Protein AF-A0A1F8H433-F1 (afdb_monomer)

Radius of gyration: 17.82 Å; Cα contacts (8 Å, |Δi|>4): 329; chains: 1; bounding box: 54×49×44 Å

Solvent-accessible surface area (backbone atoms only — not comparable to full-atom values): 12528 Å² total; per-residue (Å²): 134,81,83,80,76,74,86,77,86,59,82,89,71,62,83,80,51,74,63,60,62,50,52,48,60,75,66,65,61,78,50,66,71,38,40,51,43,27,51,53,51,46,52,54,48,54,54,48,70,77,67,63,62,88,80,38,76,46,78,43,80,49,74,50,96,90,41,56,33,26,44,33,44,36,48,46,76,44,95,87,60,29,38,38,38,38,39,38,34,20,50,83,48,78,77,73,73,85,87,55,96,85,60,86,55,88,57,44,42,31,37,32,37,39,40,37,33,33,92,78,23,33,36,44,63,50,75,47,56,37,82,95,49,59,95,50,36,54,58,62,31,41,61,54,44,49,57,54,49,50,54,48,50,50,60,75,43,49,92,53,52,39,91,84,15,34,36,41,49,46,70,51,77,46,64,33,76,83,67,77,43,100,51,81,33,72,61,52,61,48,40,48,76,72,64,29,45,75,79,50,100,48,31,32,39,35,76,46,43,70,79,80,69,117

Sequence (214 aa):
MKSEDAPQFNPDQQPKSPELDNVLKLFGIKDVNLKEATQLLLQQAYELFNSASLELSQVRSLEINGEQFFLQYNIYPRESGQVWIRVGLFKNQPPALIKNATAFNEGEVAMTRLMFNFEKGRVSGEVGTDENFEGRGFGSALVFMEEGIIRDIIRRYRDKVTPDGFKNEIVDNSRSSNEGKNYEGWTSSMAQKMGFEKIDENKFVKSYKPDDLK

Structure (mmCIF, N/CA/C/O backbone):
data_AF-A0A1F8H433-F1
#
_entry.id   AF-A0A1F8H433-F1
#
loop_
_atom_site.group_PDB
_atom_site.id
_atom_site.type_symbol
_atom_site.label_atom_id
_atom_site.label_alt_id
_atom_site.label_comp_id
_atom_site.label_asym_id
_atom_site.label_entity_id
_atom_site.label_seq_id
_atom_site.pdbx_PDB_ins_code
_atom_site.Cartn_x
_atom_site.Cartn_y
_atom_site.Cartn_z
_atom_site.occupancy
_atom_site.B_iso_or_equiv
_atom_site.auth_seq_id
_atom_site.auth_comp_id
_atom_site.auth_asym_id
_atom_site.auth_atom_id
_atom_site.pdbx_PDB_model_num
ATOM 1 N N . MET A 1 1 ? -35.723 -28.767 -4.247 1.00 38.12 1 MET A N 1
ATOM 2 C CA . MET A 1 1 ? -34.360 -28.205 -4.342 1.00 38.12 1 MET A CA 1
ATOM 3 C C . MET A 1 1 ? -33.959 -27.778 -2.944 1.00 38.12 1 MET A C 1
ATOM 5 O O . MET A 1 1 ? -34.669 -26.969 -2.365 1.00 38.12 1 MET A O 1
ATOM 9 N N . LYS A 1 2 ? -32.942 -28.417 -2.358 1.00 31.48 2 LYS A N 1
ATOM 10 C CA . LYS A 1 2 ? -32.377 -27.993 -1.072 1.00 31.48 2 LYS A CA 1
ATOM 11 C C . LYS A 1 2 ? -31.387 -26.869 -1.367 1.00 31.48 2 LYS A C 1
ATOM 13 O O . LYS A 1 2 ? -30.602 -27.008 -2.298 1.00 31.48 2 LYS A O 1
ATOM 18 N N . SER A 1 3 ? -31.500 -25.767 -0.637 1.00 33.12 3 SER A N 1
ATOM 19 C CA . SER A 1 3 ? -30.516 -24.689 -0.621 1.00 33.12 3 SER A CA 1
ATOM 20 C C . SER A 1 3 ? -29.175 -25.268 -0.183 1.00 33.12 3 SER A C 1
ATOM 22 O O . SER A 1 3 ? -29.099 -25.884 0.877 1.00 33.12 3 SER A O 1
ATOM 24 N N . GLU A 1 4 ? -28.150 -25.126 -1.016 1.00 31.11 4 GLU A N 1
ATOM 25 C CA . GLU A 1 4 ? -26.776 -25.373 -0.593 1.00 31.11 4 GLU A CA 1
ATOM 26 C C . GLU A 1 4 ? -26.380 -24.236 0.348 1.00 31.11 4 GLU A C 1
ATOM 28 O O . GLU A 1 4 ? -26.410 -23.061 -0.028 1.00 31.11 4 GLU A O 1
ATOM 33 N N . ASP A 1 5 ? -26.103 -24.596 1.598 1.00 32.22 5 ASP A N 1
ATOM 34 C CA . ASP A 1 5 ? -25.620 -23.680 2.618 1.00 32.22 5 ASP A CA 1
ATOM 35 C C . ASP A 1 5 ? -24.295 -23.061 2.158 1.00 32.22 5 ASP A C 1
ATOM 37 O O . ASP A 1 5 ? -23.370 -23.759 1.734 1.00 32.22 5 ASP A O 1
ATOM 41 N N . ALA A 1 6 ? -24.211 -21.731 2.233 1.00 28.44 6 ALA A N 1
ATOM 42 C CA . ALA A 1 6 ? -22.971 -21.011 1.995 1.00 28.44 6 ALA A CA 1
ATOM 43 C C . ALA A 1 6 ? -21.881 -21.532 2.954 1.00 28.44 6 ALA A C 1
ATOM 45 O O . ALA A 1 6 ? -22.179 -21.786 4.127 1.00 28.44 6 ALA A O 1
ATOM 46 N N . PRO A 1 7 ? -20.627 -21.689 2.495 1.00 30.19 7 PRO A N 1
ATOM 47 C CA . PRO A 1 7 ? -19.550 -22.187 3.341 1.00 30.19 7 PRO A CA 1
ATOM 48 C C . PRO A 1 7 ? -19.390 -21.291 4.576 1.00 30.19 7 PRO A C 1
ATOM 50 O O . PRO A 1 7 ? -19.121 -20.095 4.463 1.00 30.19 7 PRO A O 1
ATOM 53 N N . GLN A 1 8 ? -19.583 -21.878 5.760 1.00 26.97 8 GLN A N 1
ATOM 54 C CA . GLN A 1 8 ? -19.362 -21.200 7.033 1.00 26.97 8 GLN A CA 1
ATOM 55 C C . GLN A 1 8 ? -17.867 -20.927 7.221 1.00 26.97 8 GLN A C 1
ATOM 57 O O . GLN A 1 8 ? -17.035 -21.830 7.129 1.00 26.97 8 GLN A O 1
ATOM 62 N N . PHE A 1 9 ? -17.542 -19.665 7.497 1.00 28.97 9 PHE A N 1
ATOM 63 C CA . PHE A 1 9 ? -16.202 -19.220 7.858 1.00 28.97 9 PHE A CA 1
ATOM 64 C C . PHE A 1 9 ? -15.787 -19.866 9.189 1.00 28.97 9 PHE A C 1
ATOM 66 O O . PHE A 1 9 ? -16.423 -19.629 10.215 1.00 28.97 9 PHE A O 1
ATOM 73 N N . ASN A 1 10 ? -14.733 -20.689 9.169 1.00 31.12 10 ASN A N 1
ATOM 74 C CA . ASN A 1 10 ? -14.137 -21.272 10.369 1.00 31.12 10 ASN A CA 1
ATOM 75 C C . ASN A 1 10 ? -12.912 -20.433 10.794 1.00 31.12 10 ASN A C 1
ATOM 77 O O . ASN A 1 10 ? -11.876 -20.515 10.126 1.00 31.12 10 ASN A O 1
ATOM 81 N N . PRO A 1 11 ? -12.995 -19.639 11.879 1.00 31.72 11 PRO A N 1
ATOM 82 C CA . PRO A 1 11 ? -11.903 -18.765 12.316 1.00 31.72 11 PRO A CA 1
ATOM 83 C C . PRO A 1 11 ? -10.635 -19.528 12.739 1.00 31.72 11 PRO A C 1
ATOM 85 O O . PRO A 1 11 ? -9.546 -18.961 12.700 1.00 31.72 11 PRO A O 1
ATOM 88 N N . ASP A 1 12 ? -10.736 -20.825 13.049 1.00 31.45 12 ASP A N 1
ATOM 89 C CA . ASP A 1 12 ? -9.591 -21.656 13.446 1.00 31.45 12 ASP A CA 1
ATOM 90 C C . ASP A 1 12 ? -8.791 -22.221 12.256 1.00 31.45 12 ASP A C 1
ATOM 92 O O . ASP A 1 12 ? -7.736 -22.832 12.441 1.00 31.45 12 ASP A O 1
ATOM 96 N N . GLN A 1 13 ? -9.259 -21.998 11.023 1.00 30.84 13 GLN A N 1
ATOM 97 C CA . GLN A 1 13 ? -8.578 -22.389 9.783 1.00 30.84 13 GLN A CA 1
ATOM 98 C C . GLN A 1 13 ? -7.901 -21.207 9.073 1.00 30.84 13 GLN A C 1
ATOM 100 O O . GLN A 1 13 ? -7.682 -21.250 7.862 1.00 30.84 13 GLN A O 1
ATOM 105 N N . GLN A 1 14 ? -7.534 -20.150 9.806 1.00 41.41 14 GLN A N 1
ATOM 106 C CA . GLN A 1 14 ? -6.694 -19.094 9.246 1.00 41.41 14 GLN A CA 1
ATOM 107 C C . GLN A 1 14 ? -5.346 -19.680 8.792 1.00 41.41 14 GLN A C 1
ATOM 109 O O . GLN A 1 14 ? -4.677 -20.362 9.581 1.00 41.41 14 GLN A O 1
ATOM 114 N N . PRO A 1 15 ? -4.893 -19.410 7.554 1.00 32.50 15 PRO A N 1
ATOM 115 C CA . PRO A 1 15 ? -3.525 -19.704 7.170 1.00 32.50 15 PRO A CA 1
ATOM 116 C C . PRO A 1 15 ? -2.606 -18.863 8.057 1.00 32.50 15 PRO A C 1
ATOM 118 O O . PRO A 1 15 ? -2.435 -17.662 7.856 1.00 32.50 15 PRO A O 1
ATOM 121 N N . LYS A 1 16 ? -2.014 -19.498 9.072 1.00 39.97 16 LYS A N 1
ATOM 122 C CA . LYS A 1 16 ? -0.926 -18.918 9.857 1.00 39.97 16 LYS A CA 1
ATOM 123 C C . LYS A 1 16 ? 0.286 -18.820 8.941 1.00 39.97 16 LYS A C 1
ATOM 125 O O . LYS A 1 16 ? 1.117 -19.724 8.937 1.00 39.97 16 LYS A O 1
ATOM 130 N N . SER A 1 17 ? 0.373 -17.768 8.124 1.00 43.44 17 SER A N 1
ATOM 131 C CA . SER A 1 17 ? 1.641 -17.467 7.466 1.00 43.44 17 SER A CA 1
ATOM 132 C C . SER A 1 17 ? 2.633 -17.087 8.572 1.00 43.44 17 SER A C 1
ATOM 134 O O . SER A 1 17 ? 2.376 -16.120 9.295 1.00 43.44 17 SER A O 1
ATOM 136 N N . PRO A 1 18 ? 3.761 -17.804 8.734 1.00 42.88 18 PRO A N 1
ATOM 137 C CA . PRO A 1 18 ? 4.824 -17.441 9.676 1.00 42.88 18 PRO A CA 1
ATOM 138 C C . PRO A 1 18 ? 5.346 -16.011 9.466 1.00 42.88 18 PRO A C 1
ATOM 140 O O . PRO A 1 18 ? 5.938 -15.416 10.365 1.00 42.88 18 PRO A O 1
ATOM 143 N N . GLU A 1 19 ? 5.105 -15.442 8.285 1.00 50.03 19 GLU A N 1
ATOM 144 C CA . GLU A 1 19 ? 5.418 -14.059 7.952 1.00 50.03 19 GLU A CA 1
ATOM 145 C C . GLU A 1 19 ? 4.581 -13.096 8.803 1.00 50.03 19 GLU A C 1
ATOM 147 O O . GLU A 1 19 ? 5.153 -12.175 9.377 1.00 50.03 19 GLU A O 1
ATOM 152 N N . LEU A 1 20 ? 3.278 -13.358 8.994 1.00 50.38 20 LEU A N 1
ATOM 153 C CA . LEU A 1 20 ? 2.337 -12.489 9.717 1.00 50.38 20 LEU A CA 1
ATOM 154 C C . LEU A 1 20 ? 2.699 -12.320 11.204 1.00 50.38 20 LEU A C 1
ATOM 156 O O . LEU A 1 20 ? 2.613 -11.221 11.746 1.00 50.38 20 LEU A O 1
ATOM 160 N N . ASP A 1 21 ? 3.163 -13.374 11.874 1.00 53.25 21 ASP A N 1
ATOM 161 C CA . ASP A 1 21 ? 3.606 -13.267 13.272 1.00 53.25 21 ASP A CA 1
ATOM 162 C C . ASP A 1 21 ? 4.935 -12.506 13.409 1.00 53.25 21 ASP A C 1
ATOM 164 O O . ASP A 1 21 ? 5.155 -11.800 14.401 1.00 53.25 21 ASP A O 1
ATOM 168 N N . ASN A 1 22 ? 5.812 -12.602 12.406 1.00 53.75 22 ASN A N 1
ATOM 169 C CA . ASN A 1 22 ? 7.043 -11.816 12.347 1.00 53.75 22 ASN A CA 1
ATOM 170 C C . ASN A 1 22 ? 6.744 -10.334 12.086 1.00 53.75 22 ASN A C 1
ATOM 172 O O . ASN A 1 22 ? 7.345 -9.481 12.741 1.00 53.75 22 ASN A O 1
ATOM 176 N N . VAL A 1 23 ? 5.763 -10.031 11.225 1.00 51.91 23 VAL A N 1
ATOM 177 C CA . VAL A 1 23 ? 5.227 -8.677 11.003 1.00 51.91 23 VAL A CA 1
ATOM 178 C C . VAL A 1 23 ? 4.822 -8.046 12.338 1.00 51.91 23 VAL A C 1
ATOM 180 O O . VAL A 1 23 ? 5.326 -6.993 12.708 1.00 51.91 23 VAL A O 1
ATOM 183 N N . LEU A 1 24 ? 3.980 -8.703 13.134 1.00 53.31 24 LEU A N 1
ATOM 184 C CA . LEU A 1 24 ? 3.460 -8.116 14.380 1.00 53.31 24 LEU A CA 1
ATOM 185 C C . LEU A 1 24 ? 4.545 -7.898 15.439 1.00 53.31 24 LEU A C 1
ATOM 187 O O . LEU A 1 24 ? 4.503 -6.913 16.180 1.00 53.31 24 LEU A O 1
ATOM 191 N N . LYS A 1 25 ? 5.539 -8.794 15.491 1.00 59.31 25 LYS A N 1
ATOM 192 C CA . LYS A 1 25 ? 6.721 -8.637 16.350 1.00 59.31 25 LYS A CA 1
ATOM 193 C C . LYS A 1 25 ? 7.589 -7.454 15.914 1.00 59.31 25 LYS A C 1
ATOM 195 O O . LYS A 1 25 ? 8.038 -6.707 16.781 1.00 59.31 25 LYS A O 1
ATOM 200 N N . LEU A 1 26 ? 7.770 -7.234 14.607 1.00 54.50 26 LEU A N 1
ATOM 201 C CA . LEU A 1 26 ? 8.469 -6.063 14.051 1.00 54.50 26 LEU A CA 1
ATOM 202 C C . LEU A 1 26 ? 7.820 -4.739 14.502 1.00 54.50 26 LEU A C 1
ATOM 204 O O . LEU A 1 26 ? 8.527 -3.765 14.788 1.00 54.50 26 LEU A O 1
ATOM 208 N N . PHE A 1 27 ? 6.493 -4.700 14.655 1.00 53.66 27 PHE A N 1
ATOM 209 C CA . PHE A 1 27 ? 5.778 -3.489 15.081 1.00 53.66 27 PHE A CA 1
ATOM 210 C C . PHE A 1 27 ? 5.764 -3.233 16.582 1.00 53.66 27 PHE A C 1
ATOM 212 O O . PHE A 1 27 ? 5.416 -2.129 16.991 1.00 53.66 27 PHE A O 1
ATOM 219 N N . GLY A 1 28 ? 6.152 -4.205 17.411 1.00 53.81 28 GLY A N 1
ATOM 220 C CA . GLY A 1 28 ? 6.077 -4.048 18.864 1.00 53.81 28 GLY A CA 1
ATOM 221 C C . GLY A 1 28 ? 4.657 -3.744 19.356 1.00 53.81 28 GLY A C 1
ATOM 222 O O . GLY A 1 28 ? 4.501 -3.111 20.400 1.00 53.81 28 GLY A O 1
ATOM 223 N N . ILE A 1 29 ? 3.628 -4.171 18.610 1.00 58.41 29 ILE A N 1
ATOM 224 C CA . ILE A 1 29 ? 2.225 -3.992 18.992 1.00 58.41 29 ILE A CA 1
ATOM 225 C C . ILE A 1 29 ? 1.961 -4.906 20.190 1.00 58.41 29 ILE A C 1
ATOM 227 O O . ILE A 1 29 ? 1.833 -6.122 20.051 1.00 58.41 29 ILE A O 1
ATOM 231 N N . LYS A 1 30 ? 1.954 -4.308 21.384 1.00 56.81 30 LYS A N 1
ATOM 232 C CA . LYS A 1 30 ? 1.673 -4.997 22.653 1.00 56.81 30 LYS A CA 1
ATOM 233 C C . LYS A 1 30 ? 0.188 -4.993 23.006 1.00 56.81 30 LYS A C 1
ATOM 235 O O . LYS A 1 30 ? -0.242 -5.830 23.791 1.00 56.81 30 LYS A O 1
ATOM 240 N N . ASP A 1 31 ? -0.568 -4.056 22.441 1.00 62.00 31 ASP A N 1
ATOM 241 C CA . ASP A 1 31 ? -2.013 -3.981 22.620 1.00 62.00 31 ASP A CA 1
ATOM 242 C C . ASP A 1 31 ? -2.695 -5.074 21.788 1.00 62.00 31 ASP A C 1
ATOM 244 O O . ASP A 1 31 ? -2.483 -5.183 20.577 1.00 62.00 31 ASP A O 1
ATOM 248 N N . VAL A 1 32 ? -3.487 -5.905 22.461 1.00 62.69 32 VAL A N 1
ATOM 249 C CA . VAL A 1 32 ? -4.138 -7.077 21.867 1.00 62.69 32 VAL A CA 1
ATOM 250 C C . VAL A 1 32 ? -5.142 -6.662 20.789 1.00 62.69 32 VAL A C 1
ATOM 252 O O . VAL A 1 32 ? -5.148 -7.254 19.712 1.00 62.69 32 VAL A O 1
ATOM 255 N N . ASN A 1 33 ? -5.893 -5.583 21.009 1.00 61.12 33 ASN A N 1
ATOM 256 C CA . ASN A 1 33 ? -6.909 -5.107 20.071 1.00 61.12 33 ASN A CA 1
ATOM 257 C C . ASN A 1 33 ? -6.266 -4.510 18.807 1.00 61.12 33 ASN A C 1
ATOM 259 O O . ASN A 1 33 ? -6.758 -4.701 17.695 1.00 61.12 33 ASN A O 1
ATOM 263 N N . LEU A 1 34 ? -5.131 -3.813 18.953 1.00 66.50 34 LEU A N 1
ATOM 264 C CA . LEU A 1 34 ? -4.353 -3.306 17.811 1.00 66.50 34 LEU A CA 1
ATOM 265 C C . LEU A 1 34 ? -3.734 -4.439 16.988 1.00 66.50 34 LEU A C 1
ATOM 267 O O . LEU A 1 34 ? -3.629 -4.346 15.760 1.00 66.50 34 LEU A O 1
ATOM 271 N N . LYS A 1 35 ? -3.305 -5.504 17.669 1.00 68.38 35 LYS A N 1
ATOM 272 C CA . LYS A 1 35 ? -2.726 -6.688 17.038 1.00 68.38 35 LYS A CA 1
ATOM 273 C C . LYS A 1 35 ? -3.776 -7.417 16.201 1.00 68.38 35 LYS A C 1
ATOM 275 O O . LYS A 1 35 ? -3.503 -7.704 15.038 1.00 68.38 35 LYS A O 1
ATOM 280 N N . GLU A 1 36 ? -4.961 -7.651 16.758 1.00 71.31 36 GLU A N 1
ATOM 281 C CA . GLU A 1 36 ? -6.077 -8.311 16.068 1.00 71.31 36 GLU A CA 1
ATOM 282 C C . GLU A 1 36 ? -6.545 -7.519 14.844 1.00 71.31 36 GLU A C 1
ATOM 284 O O . GLU A 1 36 ? -6.645 -8.075 13.750 1.00 71.31 36 GLU A O 1
ATOM 289 N N . ALA A 1 37 ? -6.734 -6.202 14.989 1.00 71.62 37 ALA A N 1
ATOM 290 C CA . ALA A 1 37 ? -7.114 -5.326 13.881 1.00 71.62 37 ALA A CA 1
ATOM 291 C C . ALA A 1 37 ? -6.103 -5.389 12.724 1.00 71.62 37 ALA A C 1
ATOM 293 O O . ALA A 1 37 ? -6.477 -5.510 11.557 1.00 71.62 37 ALA A O 1
ATOM 294 N N . THR A 1 38 ? -4.809 -5.343 13.058 1.00 72.06 38 THR A N 1
ATOM 295 C CA . THR A 1 38 ? -3.715 -5.408 12.083 1.00 72.06 38 THR A CA 1
ATOM 296 C C . THR A 1 38 ? -3.658 -6.781 11.412 1.00 72.06 38 THR A C 1
ATOM 298 O O . THR A 1 38 ? -3.553 -6.855 10.192 1.00 72.06 38 THR A O 1
ATOM 301 N N . GLN A 1 39 ? -3.771 -7.871 12.178 1.00 74.62 39 GLN A N 1
ATOM 302 C CA . GLN A 1 39 ? -3.799 -9.239 11.647 1.00 74.62 39 GLN A CA 1
ATOM 303 C C . GLN A 1 39 ? -4.939 -9.447 10.657 1.00 74.62 39 GLN A 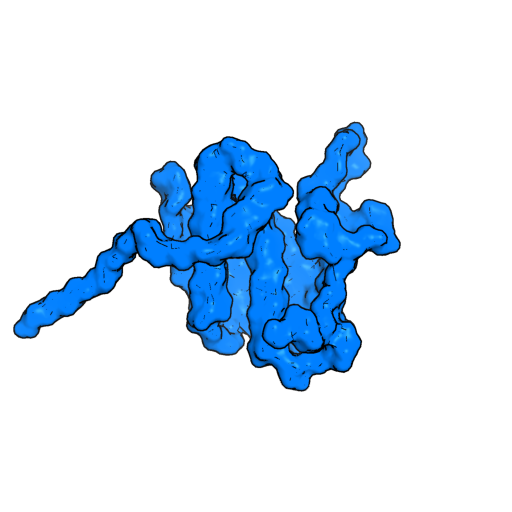C 1
ATOM 305 O O . GLN A 1 39 ? -4.703 -9.924 9.547 1.00 74.62 39 GLN A O 1
ATOM 310 N N . LEU A 1 40 ? -6.154 -9.062 11.045 1.00 79.12 40 LEU A N 1
ATOM 311 C CA . LEU A 1 40 ? -7.336 -9.251 10.217 1.00 79.12 40 LEU A CA 1
ATOM 312 C C . LEU A 1 40 ? -7.222 -8.460 8.913 1.00 79.12 40 LEU A C 1
ATOM 314 O O . LEU A 1 40 ? -7.465 -9.001 7.837 1.00 79.12 40 LEU A O 1
ATOM 318 N N . LEU A 1 41 ? -6.783 -7.202 8.994 1.00 78.81 41 LEU A N 1
ATOM 319 C CA . LEU A 1 41 ? -6.563 -6.361 7.820 1.00 78.81 41 LEU A CA 1
ATOM 320 C C . LEU A 1 41 ? -5.524 -6.954 6.863 1.00 78.81 41 LEU A C 1
ATOM 322 O O . LEU A 1 41 ? -5.757 -6.992 5.656 1.00 78.81 41 LEU A O 1
ATOM 326 N N . LEU A 1 42 ? -4.398 -7.446 7.382 1.00 76.19 42 LEU A N 1
ATOM 327 C CA . LEU A 1 42 ? -3.353 -8.061 6.563 1.00 76.19 42 LEU A CA 1
ATOM 328 C C . LEU A 1 42 ? -3.799 -9.383 5.937 1.00 76.19 42 LEU A C 1
ATOM 330 O O . LEU A 1 42 ? -3.461 -9.650 4.785 1.00 76.19 42 LEU A O 1
ATOM 334 N N . GLN A 1 43 ? -4.587 -10.186 6.653 1.00 79.69 43 GLN A N 1
ATOM 335 C CA . GLN A 1 43 ? -5.168 -11.401 6.091 1.00 79.69 43 GLN A CA 1
ATOM 336 C C . GLN A 1 43 ? -6.120 -11.069 4.936 1.00 79.69 43 GLN A C 1
ATOM 338 O O . GLN A 1 43 ? -5.997 -11.643 3.854 1.00 79.69 43 GLN A O 1
ATOM 343 N N . GLN A 1 44 ? -7.032 -10.114 5.137 1.00 78.12 44 GLN A N 1
ATOM 344 C CA . GLN A 1 44 ? -7.959 -9.689 4.086 1.00 78.12 44 GLN A CA 1
ATOM 345 C C . GLN A 1 44 ? -7.206 -9.138 2.869 1.00 78.12 44 GLN A C 1
ATOM 347 O O . GLN A 1 44 ? -7.557 -9.445 1.731 1.00 78.12 44 GLN A O 1
ATOM 352 N N . ALA A 1 45 ? -6.121 -8.395 3.091 1.00 71.56 45 ALA A N 1
ATOM 353 C CA . ALA A 1 45 ? -5.251 -7.921 2.023 1.00 71.56 45 ALA A CA 1
ATOM 354 C C . ALA A 1 45 ? -4.582 -9.072 1.250 1.00 71.56 45 ALA A C 1
ATOM 356 O O . ALA A 1 45 ? -4.603 -9.080 0.022 1.00 71.56 45 ALA A O 1
ATOM 357 N N . TYR A 1 46 ? -4.055 -10.083 1.948 1.00 73.25 46 TYR A N 1
ATOM 358 C CA . TYR A 1 46 ? -3.454 -11.262 1.318 1.00 73.25 46 TYR A CA 1
ATOM 359 C C . TYR A 1 46 ? -4.449 -12.025 0.428 1.00 73.25 46 TYR A C 1
ATOM 361 O O . TYR A 1 46 ? -4.113 -12.441 -0.685 1.00 73.25 46 TYR A O 1
ATOM 369 N N . GLU A 1 47 ? -5.691 -12.184 0.885 1.00 73.19 47 GLU A N 1
ATOM 370 C CA . GLU A 1 47 ? -6.759 -12.816 0.103 1.00 73.19 47 GLU A CA 1
ATOM 371 C C . GLU A 1 47 ? -7.149 -11.977 -1.129 1.00 73.19 47 GLU A C 1
ATOM 373 O O . GLU A 1 47 ? -7.402 -12.531 -2.204 1.00 73.19 47 GLU A O 1
ATOM 378 N N . LEU A 1 48 ? -7.150 -10.644 -1.015 1.00 71.19 48 LEU A N 1
ATOM 379 C CA . LEU A 1 48 ? -7.379 -9.729 -2.140 1.00 71.19 48 LEU A CA 1
ATOM 380 C C . LEU A 1 48 ? -6.273 -9.854 -3.203 1.00 71.19 48 LEU A C 1
ATOM 382 O O . LEU A 1 48 ? -6.570 -10.043 -4.385 1.00 71.19 48 LEU A O 1
ATOM 386 N N . PHE A 1 49 ? -4.999 -9.847 -2.797 1.00 68.31 49 PHE A N 1
ATOM 387 C CA . PHE A 1 49 ? -3.863 -9.934 -3.729 1.00 68.31 49 PHE A CA 1
ATOM 388 C C . PHE A 1 49 ? -3.854 -11.243 -4.523 1.00 68.31 49 PHE A C 1
ATOM 390 O O . PHE A 1 49 ? -3.508 -11.256 -5.703 1.00 68.31 49 PHE A O 1
ATOM 397 N N . ASN A 1 50 ? -4.294 -12.345 -3.914 1.00 66.69 50 ASN A N 1
ATOM 398 C CA . ASN A 1 50 ? -4.328 -13.651 -4.571 1.00 66.69 50 ASN A CA 1
ATOM 399 C C . ASN A 1 50 ? -5.606 -13.920 -5.383 1.00 66.69 50 ASN A C 1
ATOM 401 O O . ASN A 1 50 ? -5.644 -14.901 -6.123 1.00 66.69 50 ASN A O 1
ATOM 405 N N . SER A 1 51 ? -6.636 -13.070 -5.286 1.00 62.47 51 SER A N 1
ATOM 406 C CA . SER A 1 51 ? -7.925 -13.276 -5.971 1.00 62.47 51 SER A CA 1
ATOM 407 C C . SER A 1 51 ? -8.275 -12.219 -7.026 1.00 62.47 51 SER A C 1
ATOM 409 O O . SER A 1 51 ? -9.232 -12.409 -7.777 1.00 62.47 51 SER A O 1
ATOM 411 N N . ALA A 1 52 ? -7.538 -11.107 -7.118 1.00 55.91 52 ALA A N 1
ATOM 412 C CA . ALA A 1 52 ? -7.837 -10.040 -8.076 1.00 55.91 52 ALA A CA 1
ATOM 413 C C . ALA A 1 52 ? -7.518 -10.423 -9.533 1.00 55.91 52 ALA A C 1
ATOM 415 O O . ALA A 1 52 ? -6.492 -11.042 -9.812 1.00 55.91 52 ALA A O 1
ATOM 416 N N . SER A 1 53 ? -8.363 -10.006 -10.479 1.00 58.62 53 SER A N 1
ATOM 417 C CA . SER A 1 53 ? -8.025 -9.918 -11.909 1.00 58.62 53 SER A CA 1
ATOM 418 C C . SER A 1 53 ? -7.470 -8.518 -12.220 1.00 58.62 53 SER A C 1
ATOM 420 O O . SER A 1 53 ? -7.568 -7.613 -11.393 1.00 58.62 53 SER A O 1
ATOM 422 N N . LEU A 1 54 ? -6.860 -8.330 -13.395 1.00 53.69 54 LEU A N 1
ATOM 423 C CA . LEU A 1 54 ? -6.158 -7.090 -13.769 1.00 53.69 54 LEU A CA 1
ATOM 424 C C . LEU A 1 54 ? -7.063 -5.840 -13.879 1.00 53.69 54 LEU A C 1
ATOM 426 O O . LEU A 1 54 ? -6.533 -4.734 -13.927 1.00 53.69 54 LEU A O 1
ATOM 430 N N . GLU A 1 55 ? -8.392 -5.996 -13.877 1.00 54.50 55 GLU A N 1
ATOM 431 C CA . GLU A 1 55 ? -9.367 -4.908 -14.089 1.00 54.50 55 GLU A CA 1
ATOM 432 C C . GLU A 1 55 ? -10.421 -4.778 -12.966 1.00 54.50 55 GLU A C 1
ATOM 434 O O . GLU A 1 55 ? -11.537 -4.324 -13.209 1.00 54.50 55 GLU A O 1
ATOM 439 N N . LEU A 1 56 ? -10.123 -5.200 -11.730 1.00 67.19 56 LEU A N 1
ATOM 440 C CA . LEU A 1 56 ? -11.148 -5.322 -10.683 1.00 67.19 56 LEU A CA 1
ATOM 441 C C . LEU A 1 56 ? -11.057 -4.300 -9.542 1.00 67.19 56 LEU A C 1
ATOM 443 O O . LEU A 1 56 ? -9.999 -4.031 -8.970 1.00 67.19 56 LEU A O 1
ATOM 447 N N . SER A 1 57 ? -12.245 -3.820 -9.163 1.00 75.94 57 SER A N 1
ATOM 448 C CA . SER A 1 57 ? -12.569 -3.367 -7.813 1.00 75.94 57 SER A CA 1
ATOM 449 C C . SER A 1 57 ? -12.999 -4.580 -6.990 1.00 75.94 57 SER A C 1
ATOM 451 O O . SER A 1 57 ? -13.838 -5.366 -7.433 1.00 75.94 57 SER A O 1
ATOM 453 N N . GLN A 1 58 ? -12.439 -4.742 -5.798 1.00 78.94 58 GLN A N 1
ATOM 454 C CA . GLN A 1 58 ? -12.841 -5.771 -4.845 1.00 78.94 58 GLN A CA 1
ATOM 455 C C . GLN A 1 58 ? -13.150 -5.136 -3.499 1.00 78.94 58 GLN A C 1
ATOM 457 O O . GLN A 1 58 ? -12.444 -4.234 -3.058 1.00 78.94 58 GLN A O 1
ATOM 462 N N . VAL A 1 59 ? -14.198 -5.630 -2.841 1.00 84.00 59 VAL A N 1
ATOM 463 C CA . VAL A 1 59 ? -14.618 -5.186 -1.510 1.00 84.00 59 VAL A CA 1
ATOM 464 C C . VAL A 1 59 ? -14.698 -6.400 -0.589 1.00 84.00 59 VAL A C 1
ATOM 466 O O . VAL A 1 59 ? -15.216 -7.454 -0.971 1.00 84.00 59 VAL A O 1
ATOM 469 N N . ARG A 1 60 ? -14.196 -6.246 0.634 1.00 84.88 60 ARG A N 1
ATOM 470 C CA . ARG A 1 60 ? -14.304 -7.217 1.724 1.00 84.88 60 ARG A CA 1
ATOM 471 C C . ARG A 1 60 ? -14.891 -6.538 2.948 1.00 84.88 60 ARG A C 1
ATOM 473 O O . ARG A 1 60 ? -14.419 -5.482 3.351 1.00 84.88 60 ARG A O 1
ATOM 480 N N . SER A 1 61 ? -15.917 -7.139 3.533 1.00 87.06 61 SER A N 1
ATOM 481 C CA . SER A 1 61 ? -16.441 -6.735 4.836 1.00 87.06 61 SER A CA 1
ATOM 482 C C . SER A 1 61 ? -15.630 -7.396 5.943 1.00 87.06 61 SER A C 1
ATOM 484 O O . SER A 1 61 ? -15.345 -8.589 5.861 1.00 87.06 61 SER A O 1
ATOM 486 N N . LEU A 1 62 ? -15.305 -6.647 6.990 1.00 87.06 62 LEU A N 1
ATOM 487 C CA . LEU A 1 62 ? -14.625 -7.157 8.175 1.00 87.06 62 LEU A CA 1
ATOM 488 C C . LEU A 1 62 ? -15.129 -6.441 9.428 1.00 87.06 62 LEU A C 1
ATOM 490 O O . LEU A 1 62 ? -15.483 -5.266 9.369 1.00 87.06 62 LEU A O 1
ATOM 494 N N . GLU A 1 63 ? -15.153 -7.144 10.551 1.00 86.44 63 GLU A N 1
ATOM 495 C CA . GLU A 1 63 ? -15.526 -6.586 11.849 1.00 86.44 63 GLU A CA 1
ATOM 496 C C . GLU A 1 63 ? -14.275 -6.459 12.722 1.00 86.44 63 GLU A C 1
ATOM 498 O O . GLU A 1 63 ? -13.505 -7.410 12.849 1.00 86.44 63 GLU A O 1
ATOM 503 N N . ILE A 1 64 ? -14.048 -5.279 13.301 1.00 83.75 64 ILE A N 1
ATOM 504 C CA . ILE A 1 64 ? -12.923 -5.014 14.205 1.00 83.75 64 ILE A CA 1
ATOM 505 C C . ILE A 1 64 ? -13.491 -4.390 15.475 1.00 83.75 64 ILE A C 1
ATOM 507 O O . ILE A 1 64 ? -14.039 -3.290 15.427 1.00 83.75 64 ILE A O 1
ATOM 511 N N . ASN A 1 65 ? -13.338 -5.068 16.616 1.00 81.31 65 ASN A N 1
ATOM 512 C CA . ASN A 1 65 ? -13.832 -4.617 17.925 1.00 81.31 65 ASN A CA 1
ATOM 513 C C . ASN A 1 65 ? -15.336 -4.264 17.931 1.00 81.31 65 ASN A C 1
ATOM 515 O O . ASN A 1 65 ? -15.735 -3.265 18.528 1.00 81.31 65 ASN A O 1
ATOM 519 N N . GLY A 1 66 ? -16.167 -5.052 17.240 1.00 83.94 66 GLY A N 1
ATOM 520 C CA . GLY A 1 66 ? -17.612 -4.811 17.131 1.00 83.94 66 GLY A CA 1
ATOM 521 C C . GLY A 1 66 ? -18.011 -3.700 16.152 1.00 83.94 66 GLY A C 1
ATOM 522 O O . GLY A 1 66 ? -19.193 -3.383 16.033 1.00 83.94 66 GLY A O 1
ATOM 523 N N . GLU A 1 67 ? -17.054 -3.086 15.450 1.00 87.62 67 GLU A N 1
ATOM 524 C CA . GLU A 1 67 ? -17.321 -2.085 14.417 1.00 87.62 67 GLU A CA 1
ATOM 525 C C . GLU A 1 67 ? -17.184 -2.698 13.018 1.00 87.62 67 GLU A C 1
ATOM 527 O O . GLU A 1 67 ? -16.202 -3.380 12.713 1.00 87.62 67 GLU A O 1
ATOM 532 N N . GLN A 1 68 ? -18.152 -2.413 12.144 1.00 89.19 68 GLN A N 1
ATOM 533 C CA . GLN A 1 68 ? -18.144 -2.889 10.765 1.00 89.19 68 GLN A CA 1
ATOM 534 C C . GLN A 1 68 ? -17.285 -1.987 9.871 1.00 89.19 68 GLN A C 1
ATOM 536 O O . GLN A 1 68 ? -17.530 -0.782 9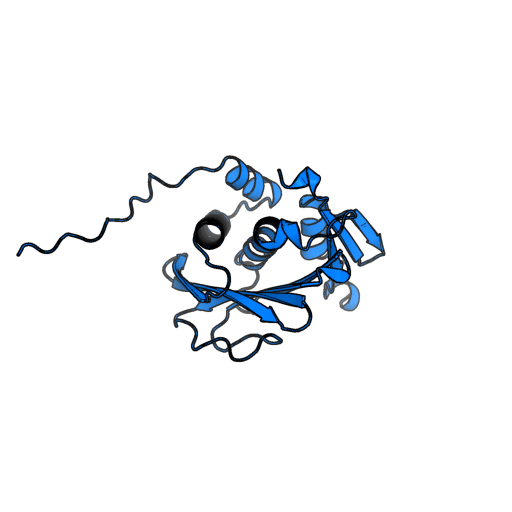.737 1.00 89.19 68 GLN A O 1
ATOM 541 N N . PHE A 1 69 ? -16.340 -2.610 9.173 1.00 90.44 69 PHE A N 1
ATOM 542 C CA . PHE A 1 69 ? -15.502 -1.982 8.163 1.00 90.44 69 PHE A CA 1
ATOM 543 C C . PHE A 1 69 ? -15.615 -2.677 6.805 1.00 90.44 69 PHE A C 1
ATOM 545 O O . PHE A 1 69 ? -16.065 -3.821 6.691 1.00 90.44 69 PHE A O 1
ATOM 552 N N . PHE A 1 70 ? -15.173 -1.971 5.768 1.00 88.69 70 PHE A N 1
ATOM 553 C CA . PHE A 1 70 ? -15.083 -2.458 4.400 1.00 88.69 70 PHE A CA 1
ATOM 554 C C . PHE A 1 70 ? -13.708 -2.118 3.828 1.00 88.69 70 PHE A C 1
ATOM 556 O O . PHE A 1 70 ? -13.365 -0.946 3.691 1.00 88.69 70 PHE A O 1
ATOM 563 N N . LEU A 1 71 ? -12.919 -3.136 3.497 1.00 87.75 71 LEU A N 1
ATOM 564 C CA . LEU A 1 71 ? -11.642 -2.987 2.811 1.00 87.75 71 LEU A CA 1
ATOM 565 C C . LEU A 1 71 ? -11.887 -3.070 1.306 1.00 87.75 71 LEU A C 1
ATOM 567 O O . LEU A 1 71 ? -12.372 -4.087 0.809 1.00 87.75 71 LEU A O 1
ATOM 571 N N . GLN A 1 72 ? -11.561 -2.008 0.581 1.00 85.75 72 GLN A N 1
ATOM 572 C CA . GLN A 1 72 ? -11.702 -1.952 -0.865 1.00 85.75 72 GLN A CA 1
ATOM 573 C C . GLN A 1 72 ? -10.336 -1.853 -1.534 1.00 85.75 72 GLN A C 1
ATOM 575 O O . GLN A 1 72 ? -9.571 -0.946 -1.229 1.00 85.75 72 GLN A O 1
ATOM 580 N N . TYR A 1 73 ? -10.068 -2.738 -2.490 1.00 84.00 73 TYR A N 1
ATOM 581 C CA . TYR A 1 73 ? -8.873 -2.746 -3.330 1.00 84.00 73 TYR A CA 1
ATOM 582 C C . TYR A 1 73 ? -9.259 -2.466 -4.781 1.00 84.00 73 TYR A C 1
ATOM 584 O O . TYR A 1 73 ? -10.174 -3.092 -5.312 1.00 84.00 73 TYR A O 1
ATOM 592 N N . ASN A 1 74 ? -8.576 -1.523 -5.425 1.00 82.56 74 ASN A N 1
ATOM 593 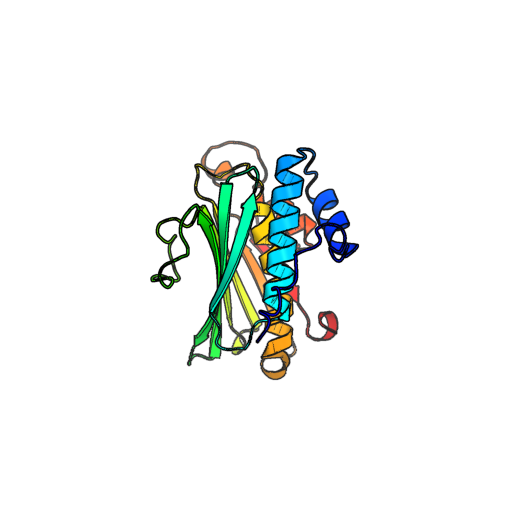C CA . ASN A 1 74 ? -8.842 -1.148 -6.810 1.00 82.56 74 ASN A CA 1
ATOM 594 C C . ASN A 1 74 ? -7.550 -1.047 -7.611 1.00 82.56 74 ASN A C 1
ATOM 596 O O . ASN A 1 74 ? -6.596 -0.406 -7.162 1.00 82.56 74 ASN A O 1
ATOM 600 N N . ILE A 1 75 ? -7.577 -1.597 -8.824 1.00 82.06 75 ILE A N 1
ATOM 601 C CA . ILE A 1 75 ? -6.530 -1.446 -9.835 1.00 82.06 75 ILE A CA 1
ATOM 602 C C . ILE A 1 75 ? -7.064 -0.566 -10.968 1.00 82.06 75 ILE A C 1
ATOM 604 O O . ILE A 1 75 ? -8.112 -0.851 -11.540 1.00 82.06 75 ILE A O 1
ATOM 608 N N . TYR A 1 76 ? -6.325 0.483 -11.317 1.00 80.81 76 TYR A N 1
ATOM 609 C CA . TYR A 1 76 ? -6.634 1.400 -12.411 1.00 80.81 76 TYR A CA 1
ATOM 610 C C . TYR A 1 76 ? -5.456 1.443 -13.397 1.00 80.81 76 TYR A C 1
ATOM 612 O O . TYR A 1 76 ? -4.540 2.264 -13.241 1.00 80.81 76 TYR A O 1
ATOM 620 N N . PRO A 1 77 ? -5.442 0.567 -14.413 1.00 80.12 77 PRO A N 1
ATOM 621 C CA . PRO A 1 77 ? -4.511 0.688 -15.527 1.00 80.12 77 PRO A CA 1
ATOM 622 C C . PRO A 1 77 ? -4.729 2.020 -16.262 1.00 80.12 77 PRO A C 1
ATOM 624 O O . PRO A 1 77 ? -5.860 2.487 -16.408 1.00 80.12 77 PRO A O 1
ATOM 627 N N . ARG A 1 78 ? -3.651 2.656 -16.722 1.00 78.12 78 ARG A N 1
ATOM 628 C CA . ARG A 1 78 ? -3.694 3.881 -17.530 1.00 78.12 78 ARG A CA 1
ATOM 629 C C . ARG A 1 78 ? -3.050 3.628 -18.886 1.00 78.12 78 ARG A C 1
ATOM 631 O O . ARG A 1 78 ? -2.070 2.895 -18.990 1.00 78.12 78 ARG A O 1
ATOM 638 N N . GLU A 1 79 ? -3.559 4.305 -19.911 1.00 71.06 79 GLU A N 1
ATOM 639 C CA . GLU A 1 79 ? -3.011 4.246 -21.275 1.00 71.06 79 GLU A CA 1
ATOM 640 C C . GLU A 1 79 ? -1.547 4.705 -21.343 1.00 71.06 79 GLU A C 1
ATOM 642 O O . GLU A 1 79 ? -0.789 4.233 -22.182 1.00 71.06 79 GLU A O 1
ATOM 647 N N . SER A 1 80 ? -1.115 5.553 -20.404 1.00 73.06 80 SER A N 1
ATOM 648 C CA . SER A 1 80 ? 0.267 6.026 -20.252 1.00 73.06 80 SER A CA 1
ATOM 649 C C . SER A 1 80 ? 1.270 4.958 -19.787 1.00 73.06 80 SER A C 1
ATOM 651 O O . SER A 1 80 ? 2.371 5.303 -19.366 1.00 73.06 80 SER A O 1
ATOM 653 N N . GLY A 1 81 ? 0.883 3.678 -19.756 1.00 74.75 81 GLY A N 1
ATOM 654 C CA . GLY A 1 81 ? 1.717 2.589 -19.238 1.00 74.75 81 GLY A CA 1
ATOM 655 C C . GLY A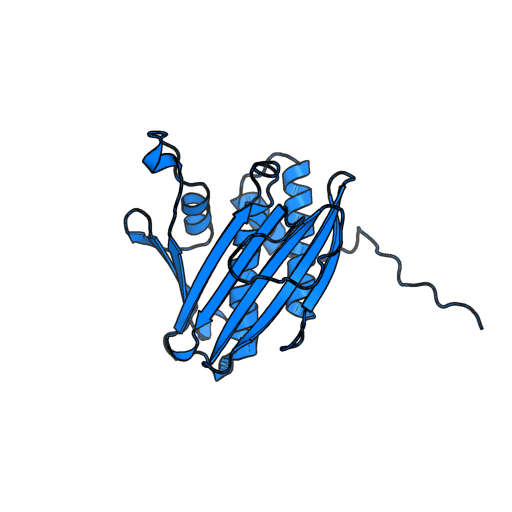 1 81 ? 1.868 2.589 -17.713 1.00 74.75 81 GLY A C 1
ATOM 656 O O . GLY A 1 81 ? 2.625 1.786 -17.170 1.00 74.75 81 GLY A O 1
ATOM 657 N N . GLN A 1 82 ? 1.150 3.468 -17.008 1.00 85.69 82 GLN A N 1
ATOM 658 C CA . GLN A 1 82 ? 1.118 3.519 -15.548 1.00 85.69 82 GLN A CA 1
ATOM 659 C C . GLN A 1 82 ? -0.001 2.643 -14.989 1.00 85.69 82 GLN A C 1
ATOM 661 O O . GLN A 1 82 ? -1.055 2.487 -15.605 1.00 85.69 82 GLN A O 1
ATOM 666 N N . VAL A 1 83 ? 0.190 2.130 -13.777 1.00 86.75 83 VAL A N 1
ATOM 667 C CA . VAL A 1 83 ? -0.868 1.440 -13.028 1.00 86.75 83 VAL A CA 1
ATOM 668 C C . VAL A 1 83 ? -1.036 2.124 -11.687 1.00 86.75 83 VAL A C 1
ATOM 670 O O . VAL A 1 83 ? -0.070 2.326 -10.958 1.00 86.75 83 VAL A O 1
ATOM 673 N N . TRP A 1 84 ? -2.268 2.500 -11.373 1.00 87.12 84 TRP A N 1
ATOM 674 C CA . TRP A 1 84 ? -2.618 3.095 -10.092 1.00 87.12 84 TRP A CA 1
ATOM 675 C C . TRP A 1 84 ? -3.354 2.067 -9.251 1.00 87.12 84 TRP A C 1
ATOM 677 O O . TRP A 1 84 ? -4.271 1.412 -9.735 1.00 87.12 84 TRP A O 1
ATOM 687 N N . ILE A 1 85 ? -2.976 1.951 -7.989 1.00 86.69 85 ILE A N 1
ATOM 688 C CA . ILE A 1 85 ? -3.608 1.071 -7.016 1.00 86.69 85 ILE A CA 1
ATOM 689 C C . ILE A 1 85 ? -4.126 1.916 -5.869 1.00 86.69 85 ILE A C 1
ATOM 691 O O . ILE A 1 85 ? -3.456 2.855 -5.441 1.00 86.69 85 ILE A O 1
ATOM 695 N N . ARG A 1 86 ? -5.301 1.568 -5.348 1.00 86.75 86 ARG A N 1
ATOM 696 C CA . ARG A 1 86 ? -5.800 2.136 -4.098 1.00 86.75 86 ARG A CA 1
ATOM 697 C C . ARG A 1 86 ? -6.403 1.063 -3.210 1.00 86.75 86 ARG A C 1
ATOM 699 O O . ARG A 1 86 ? -7.286 0.332 -3.659 1.00 86.75 86 ARG A O 1
ATOM 706 N N . VAL A 1 87 ? -5.976 1.047 -1.951 1.00 87.44 87 VAL A N 1
ATOM 707 C CA . VAL A 1 87 ? -6.662 0.368 -0.853 1.00 87.44 87 VAL A CA 1
ATOM 708 C C . VAL A 1 87 ? -7.289 1.416 0.052 1.00 87.44 87 VAL A C 1
ATOM 710 O O . VAL A 1 87 ? -6.581 2.274 0.569 1.00 87.44 87 VAL A O 1
ATOM 713 N N . GLY A 1 88 ? -8.598 1.333 0.256 1.00 88.56 88 GLY A N 1
ATOM 714 C CA . GLY A 1 88 ? -9.320 2.154 1.225 1.00 88.56 88 GLY A CA 1
ATOM 715 C C . GLY A 1 88 ? -10.000 1.281 2.272 1.00 88.56 88 GLY A C 1
ATOM 716 O O . GLY A 1 88 ? -10.589 0.254 1.935 1.00 88.56 88 GLY A O 1
ATOM 717 N N . LEU A 1 89 ? -9.926 1.684 3.536 1.00 90.00 89 LEU A N 1
ATOM 718 C CA . LEU A 1 89 ? -10.700 1.119 4.634 1.00 90.00 89 LEU A CA 1
ATOM 719 C C . LEU A 1 89 ? -11.847 2.077 4.948 1.00 90.00 89 LEU A C 1
ATOM 721 O O . LEU A 1 89 ? -11.606 3.233 5.285 1.00 90.00 89 LEU A O 1
ATOM 725 N N . PHE A 1 90 ? -13.082 1.602 4.855 1.00 89.44 90 PHE A N 1
ATOM 726 C CA . PHE A 1 90 ? -14.291 2.396 5.056 1.00 89.44 90 PHE A CA 1
ATOM 727 C C . PHE A 1 90 ? -15.044 1.925 6.290 1.00 89.44 90 PHE A C 1
ATOM 729 O O . PHE A 1 90 ? -15.117 0.724 6.546 1.00 89.44 90 PHE A O 1
ATOM 736 N N . LYS A 1 91 ? -15.626 2.854 7.047 1.00 89.00 91 LYS A N 1
ATOM 737 C CA . LYS A 1 91 ? -16.438 2.534 8.227 1.00 89.00 91 LYS A CA 1
ATOM 738 C C . LYS A 1 91 ? -17.928 2.619 7.908 1.00 89.00 91 LYS A C 1
ATOM 740 O O . LYS A 1 91 ? -18.372 3.592 7.305 1.00 89.00 91 LYS A O 1
ATOM 745 N N . ASN A 1 92 ? -18.702 1.642 8.387 1.00 77.19 92 ASN A N 1
ATOM 746 C CA . ASN A 1 92 ? -20.176 1.603 8.394 1.00 77.19 92 ASN A CA 1
ATOM 747 C C . ASN A 1 92 ? -20.897 1.663 7.037 1.00 77.19 92 ASN A C 1
ATOM 749 O O . ASN A 1 92 ? -22.115 1.511 7.003 1.00 77.19 92 ASN A O 1
ATOM 753 N N . GLN A 1 93 ? -20.196 1.864 5.927 1.00 70.56 93 GLN A N 1
ATOM 754 C CA . GLN A 1 93 ? -20.805 1.918 4.605 1.00 70.56 93 GLN A CA 1
ATOM 755 C C . GLN A 1 93 ? -19.846 1.348 3.559 1.00 70.56 93 GLN A C 1
ATOM 757 O O . GLN A 1 93 ? -18.659 1.692 3.569 1.00 70.56 93 GLN A O 1
ATOM 762 N N . PRO A 1 94 ? -20.331 0.467 2.664 1.00 63.03 94 PRO A N 1
ATOM 763 C CA . PRO A 1 94 ? -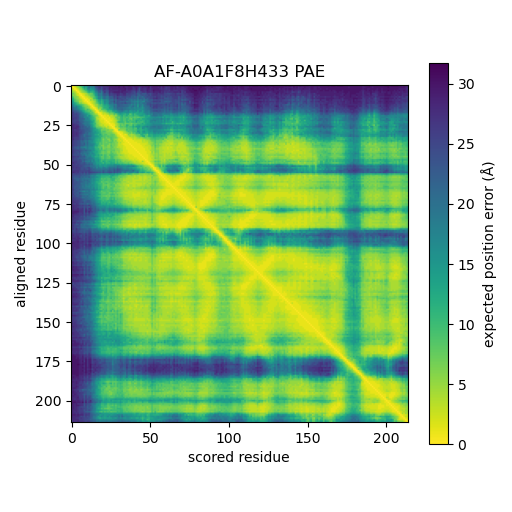19.546 0.044 1.524 1.00 63.03 94 PRO A CA 1
ATOM 764 C C . PRO A 1 94 ? -19.326 1.261 0.617 1.00 63.03 94 PRO A C 1
ATOM 766 O O . PRO A 1 94 ? -20.260 2.036 0.388 1.00 63.03 94 PRO A O 1
ATOM 769 N N . PRO A 1 95 ? -18.111 1.457 0.099 1.00 63.06 95 PRO A N 1
ATOM 770 C CA . PRO A 1 95 ? -17.801 2.635 -0.691 1.00 63.06 95 PRO A CA 1
ATOM 771 C C . PRO A 1 95 ? -18.657 2.696 -1.957 1.00 63.06 95 PRO A C 1
ATOM 773 O O . PRO A 1 95 ? -18.657 1.775 -2.778 1.00 63.06 95 PRO A O 1
ATOM 776 N N . ALA A 1 96 ? -19.344 3.821 -2.159 1.00 55.53 96 ALA A N 1
ATOM 777 C CA . ALA A 1 96 ? -19.761 4.214 -3.496 1.00 55.53 96 ALA A CA 1
ATOM 778 C C . ALA A 1 96 ? -18.477 4.460 -4.299 1.00 55.53 96 ALA A C 1
ATOM 780 O O . ALA A 1 96 ? -17.657 5.254 -3.845 1.00 55.53 96 ALA A O 1
ATOM 781 N N . LEU A 1 97 ? -18.296 3.741 -5.420 1.00 59.72 97 LEU A N 1
ATOM 782 C CA . LEU A 1 97 ? -17.227 3.894 -6.429 1.00 59.72 97 LEU A CA 1
ATOM 783 C C . LEU A 1 97 ? -16.275 5.060 -6.133 1.00 59.72 97 LEU A C 1
ATOM 785 O O . LEU A 1 97 ? -16.689 6.213 -6.254 1.00 59.72 97 LEU A O 1
ATOM 789 N N . ILE A 1 98 ? -15.029 4.755 -5.751 1.00 61.03 98 ILE A N 1
ATOM 790 C CA . ILE A 1 98 ? -14.022 5.757 -5.377 1.00 61.03 98 ILE A CA 1
ATOM 791 C C . ILE A 1 98 ? -13.979 6.858 -6.437 1.00 61.03 98 ILE A C 1
ATOM 793 O O . ILE A 1 98 ? -13.519 6.652 -7.560 1.00 61.03 98 ILE A O 1
ATOM 797 N N . LYS A 1 99 ? -14.500 8.034 -6.075 1.00 55.34 99 LYS A N 1
ATOM 798 C CA . LYS A 1 99 ? -14.680 9.150 -7.012 1.00 55.34 99 LYS A CA 1
ATOM 799 C C . LYS A 1 99 ? -13.371 9.879 -7.265 1.00 55.34 99 LYS A C 1
ATOM 801 O O . LYS A 1 99 ? -13.242 10.565 -8.275 1.00 55.34 99 LYS A O 1
ATOM 806 N N . ASN A 1 100 ? -12.413 9.755 -6.345 1.00 56.84 100 ASN A N 1
ATOM 807 C CA . ASN A 1 100 ? -11.163 10.483 -6.417 1.00 56.84 100 ASN A CA 1
ATOM 808 C C . ASN A 1 100 ? -9.959 9.610 -6.040 1.00 56.84 100 ASN A C 1
ATOM 810 O O . ASN A 1 100 ? -9.908 9.008 -4.968 1.00 56.84 100 ASN A O 1
ATOM 814 N N . ALA A 1 101 ? -8.956 9.582 -6.919 1.00 56.62 101 ALA A N 1
ATOM 815 C CA . ALA A 1 101 ? -7.690 8.907 -6.659 1.00 56.62 101 ALA A CA 1
ATOM 816 C C . ALA A 1 101 ? -6.778 9.716 -5.717 1.00 56.62 101 ALA A C 1
ATOM 818 O O . ALA A 1 101 ? -5.865 9.132 -5.138 1.00 56.62 101 ALA A O 1
ATOM 819 N N . THR A 1 102 ? -7.017 11.026 -5.546 1.00 57.50 102 THR A N 1
ATOM 820 C CA . THR A 1 102 ? -6.060 11.950 -4.908 1.00 57.50 102 THR A CA 1
ATOM 821 C C . THR A 1 102 ? -6.420 12.415 -3.491 1.00 57.50 102 THR A C 1
ATOM 823 O O . THR A 1 102 ? -5.541 12.914 -2.790 1.00 57.50 102 THR A O 1
ATOM 826 N N . ALA A 1 103 ? -7.649 12.199 -3.013 1.00 68.19 103 ALA A N 1
ATOM 827 C CA . ALA A 1 103 ? -8.093 12.589 -1.666 1.00 68.19 103 ALA A CA 1
ATOM 828 C C . ALA A 1 103 ? -8.712 11.406 -0.899 1.00 68.19 103 ALA A C 1
ATOM 830 O O . ALA A 1 103 ? -8.906 10.331 -1.473 1.00 68.19 103 ALA A O 1
ATOM 831 N N . PHE A 1 104 ? -9.000 11.595 0.393 1.00 74.62 104 PHE A N 1
ATOM 832 C CA . PHE A 1 104 ? -9.890 10.705 1.144 1.00 74.62 104 PHE A CA 1
ATOM 833 C C . PHE A 1 104 ? -11.307 10.775 0.571 1.00 74.62 104 PHE A C 1
ATOM 835 O O . PHE A 1 104 ? -11.788 11.847 0.200 1.00 74.62 104 PHE A O 1
ATOM 842 N N . ASN A 1 105 ? -11.959 9.624 0.480 1.00 79.06 105 ASN A N 1
ATOM 843 C CA . ASN A 1 105 ? -13.363 9.518 0.119 1.00 79.06 105 ASN A CA 1
ATOM 844 C C . ASN A 1 105 ? -14.225 9.613 1.380 1.00 79.06 105 ASN A C 1
ATOM 846 O O . ASN A 1 105 ? -13.770 9.361 2.494 1.00 79.06 105 ASN A O 1
ATOM 850 N N . GLU A 1 106 ? -15.493 9.965 1.201 1.00 78.88 106 GLU A N 1
ATOM 851 C CA . GLU A 1 106 ? -16.452 9.988 2.302 1.00 78.88 106 GLU A CA 1
ATOM 852 C C . GLU A 1 106 ? -16.553 8.603 2.964 1.00 78.88 106 GLU A C 1
ATOM 854 O O . GLU A 1 106 ? -16.711 7.587 2.285 1.00 78.88 106 GLU A O 1
ATOM 859 N N . GLY A 1 107 ? -16.421 8.565 4.292 1.00 82.62 107 GLY A N 1
ATOM 860 C CA . GLY A 1 107 ? -16.448 7.329 5.080 1.00 82.62 107 GLY A CA 1
ATOM 861 C C . GLY A 1 107 ? -15.157 6.501 5.054 1.00 82.62 107 GLY A C 1
ATOM 862 O O . GLY A 1 107 ? -15.096 5.481 5.743 1.00 82.62 107 GLY A O 1
ATOM 863 N N . GLU A 1 108 ? -14.133 6.914 4.301 1.00 87.62 108 GLU A N 1
ATOM 864 C CA . GLU A 1 108 ? -12.810 6.284 4.295 1.00 87.62 108 GLU A CA 1
ATOM 865 C C . GLU A 1 108 ? -12.024 6.723 5.533 1.00 87.62 108 GLU A C 1
ATOM 867 O O . GLU A 1 108 ? -11.763 7.905 5.727 1.00 87.62 108 GLU A O 1
ATOM 872 N N . VAL A 1 109 ? -11.649 5.769 6.381 1.00 89.56 109 VAL A N 1
ATOM 873 C CA . VAL A 1 109 ? -10.954 6.024 7.652 1.00 89.56 109 VAL A CA 1
ATOM 874 C C . VAL A 1 109 ? -9.446 5.839 7.546 1.00 89.56 109 VAL A C 1
ATOM 876 O O . VAL A 1 109 ? -8.694 6.374 8.354 1.00 89.56 109 VAL A O 1
ATOM 879 N N . ALA A 1 110 ? -8.983 5.068 6.564 1.00 89.12 110 ALA A N 1
ATOM 880 C CA . ALA A 1 110 ? -7.567 4.877 6.293 1.00 89.12 110 ALA A CA 1
ATOM 881 C C . ALA A 1 110 ? -7.372 4.471 4.830 1.00 89.12 110 ALA A C 1
ATOM 883 O O . ALA A 1 110 ? -8.226 3.791 4.261 1.00 89.12 110 ALA A O 1
ATOM 884 N N . MET A 1 111 ? -6.266 4.883 4.211 1.00 89.12 111 MET A N 1
ATOM 885 C CA . MET A 1 111 ? -5.999 4.578 2.807 1.00 89.12 111 MET A CA 1
ATOM 886 C C . MET A 1 111 ? -4.512 4.431 2.506 1.00 89.12 111 MET A C 1
ATOM 888 O O . MET A 1 111 ? -3.675 5.087 3.125 1.00 89.12 111 MET A O 1
ATOM 892 N N . THR A 1 112 ? -4.203 3.585 1.527 1.00 87.12 112 THR A N 1
ATOM 893 C CA . THR A 1 112 ? -2.954 3.656 0.767 1.00 87.12 112 THR A CA 1
ATOM 894 C C . THR A 1 112 ? -3.263 3.762 -0.721 1.00 87.12 112 THR A C 1
ATOM 896 O O . THR A 1 112 ? -4.206 3.145 -1.231 1.00 87.12 112 THR A O 1
ATOM 899 N N . ARG A 1 113 ? -2.453 4.537 -1.441 1.00 86.25 113 ARG A N 1
ATOM 900 C CA . ARG A 1 113 ? -2.418 4.530 -2.901 1.00 86.25 113 ARG A CA 1
ATOM 901 C C . ARG A 1 113 ? -0.998 4.358 -3.408 1.00 86.25 113 ARG A C 1
ATOM 903 O O . ARG A 1 113 ? -0.066 4.917 -2.846 1.00 86.25 113 ARG A O 1
ATOM 910 N N . LEU A 1 114 ? -0.856 3.647 -4.520 1.00 88.69 114 LEU A N 1
ATOM 911 C CA . LEU A 1 114 ? 0.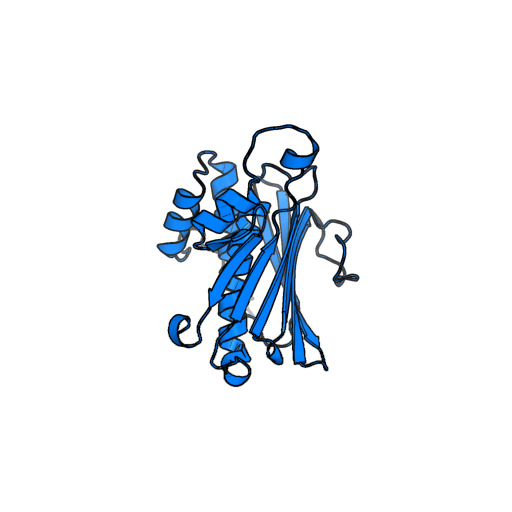424 3.407 -5.177 1.00 88.69 114 LEU A CA 1
ATOM 912 C C . LEU A 1 114 ? 0.311 3.707 -6.669 1.00 88.69 114 LEU A C 1
ATOM 914 O O . LEU A 1 114 ? -0.621 3.255 -7.331 1.00 88.69 114 LEU A O 1
ATOM 918 N N . MET A 1 115 ? 1.276 4.439 -7.214 1.00 89.50 115 MET A N 1
ATOM 919 C CA . MET A 1 115 ? 1.427 4.663 -8.648 1.00 89.50 115 MET A CA 1
ATOM 920 C C . MET A 1 115 ? 2.684 3.950 -9.133 1.00 89.50 115 MET A C 1
ATOM 922 O O . MET A 1 115 ? 3.791 4.263 -8.700 1.00 89.50 115 MET A O 1
ATOM 926 N N . PHE A 1 116 ? 2.496 2.998 -10.042 1.00 89.25 116 PHE A N 1
ATOM 927 C CA . PHE A 1 116 ? 3.554 2.254 -10.707 1.00 89.25 116 PHE A CA 1
ATOM 928 C C . PHE A 1 116 ? 3.841 2.896 -12.057 1.00 89.25 116 PHE A C 1
ATOM 930 O O . PHE A 1 116 ? 2.965 2.986 -12.921 1.00 89.25 116 PHE A O 1
ATOM 937 N N . ASN A 1 117 ? 5.092 3.293 -12.250 1.00 89.81 117 ASN A N 1
ATOM 938 C CA . ASN A 1 117 ? 5.631 3.709 -13.529 1.00 89.81 117 ASN A CA 1
ATOM 939 C C . ASN A 1 117 ? 6.622 2.645 -14.011 1.00 89.81 117 ASN A C 1
ATOM 941 O O . ASN A 1 117 ? 7.786 2.641 -13.604 1.00 89.81 117 ASN A O 1
ATOM 945 N N . PHE A 1 118 ? 6.131 1.741 -14.860 1.00 86.19 118 PHE A N 1
ATOM 946 C CA . PHE A 1 118 ? 6.909 0.626 -15.397 1.00 86.19 118 PHE A CA 1
ATOM 947 C C . PHE A 1 118 ? 8.062 1.099 -16.276 1.00 86.19 118 PHE A C 1
ATOM 949 O O . PHE A 1 118 ? 9.180 0.637 -16.094 1.00 86.19 118 PHE A O 1
ATOM 956 N N . GLU A 1 119 ? 7.840 2.096 -17.132 1.00 85.31 119 GLU A N 1
ATOM 957 C CA . GLU A 1 119 ? 8.884 2.645 -18.008 1.00 85.31 119 GLU A CA 1
ATOM 958 C C . GLU A 1 119 ? 10.067 3.230 -17.226 1.00 85.31 119 GLU A C 1
ATOM 960 O O . GLU A 1 119 ? 11.220 3.092 -17.628 1.00 85.31 119 GLU A O 1
ATOM 965 N N . LYS A 1 120 ? 9.790 3.887 -16.093 1.00 87.06 120 LYS A N 1
ATOM 966 C CA . LYS A 1 120 ? 10.813 4.511 -15.242 1.00 87.06 120 LYS A CA 1
ATOM 967 C C . LYS A 1 120 ? 11.319 3.599 -14.123 1.00 87.06 120 LYS A C 1
ATOM 969 O O . LYS A 1 120 ? 12.187 4.040 -13.370 1.00 87.06 120 LYS A O 1
ATOM 974 N N . GLY A 1 121 ? 10.764 2.394 -13.963 1.00 87.62 121 GLY A N 1
ATOM 975 C CA . GLY A 1 121 ? 11.084 1.489 -12.853 1.00 87.62 121 GLY A CA 1
ATOM 976 C C . GLY A 1 121 ? 10.841 2.121 -11.476 1.00 87.62 121 GLY A C 1
ATOM 977 O O . GLY A 1 121 ? 11.693 2.041 -10.589 1.00 87.62 121 GLY A O 1
ATOM 978 N N . ARG A 1 122 ? 9.716 2.825 -11.284 1.00 89.69 122 ARG A N 1
ATOM 979 C CA . ARG A 1 122 ? 9.416 3.543 -10.028 1.00 89.69 122 ARG A CA 1
ATOM 980 C C . ARG A 1 122 ? 8.021 3.262 -9.487 1.00 89.69 122 ARG A C 1
ATOM 982 O O . ARG A 1 122 ? 7.065 3.180 -10.251 1.00 89.69 122 ARG A O 1
ATOM 989 N N . VAL A 1 123 ? 7.926 3.188 -8.163 1.00 89.25 123 VAL A N 1
ATOM 990 C CA . VAL A 1 123 ? 6.675 3.223 -7.402 1.00 89.25 123 VAL A CA 1
ATOM 991 C C . VAL A 1 123 ? 6.675 4.458 -6.513 1.00 89.25 123 VAL A C 1
ATOM 993 O O . VAL A 1 123 ? 7.683 4.774 -5.881 1.00 89.25 123 VAL A O 1
ATOM 996 N N . SER A 1 124 ? 5.544 5.150 -6.475 1.00 85.06 124 SER A N 1
ATOM 997 C CA . SER A 1 124 ? 5.284 6.225 -5.519 1.00 85.06 124 SER A CA 1
ATOM 998 C C . SER A 1 124 ? 4.052 5.870 -4.705 1.00 85.06 124 SER A C 1
ATOM 1000 O O . SER A 1 124 ? 3.011 5.565 -5.289 1.00 85.06 124 SER A O 1
ATOM 1002 N N . GLY A 1 125 ? 4.191 5.884 -3.382 1.00 81.19 125 GLY A N 1
ATOM 1003 C CA . GLY A 1 125 ? 3.132 5.549 -2.438 1.00 81.19 125 GLY A CA 1
ATOM 1004 C C . GLY A 1 125 ? 2.702 6.735 -1.593 1.00 81.19 125 GLY A C 1
ATOM 1005 O O . GLY A 1 125 ? 3.486 7.649 -1.342 1.00 81.19 125 GLY A O 1
ATOM 1006 N N . GLU A 1 126 ? 1.455 6.707 -1.147 1.00 81.38 126 GLU A N 1
ATOM 1007 C CA . GLU A 1 126 ? 0.952 7.588 -0.103 1.00 81.38 126 GLU A CA 1
ATOM 1008 C C . GLU A 1 126 ? 0.061 6.794 0.843 1.00 81.38 126 GLU A C 1
ATOM 1010 O O . GLU A 1 126 ? -0.835 6.077 0.394 1.00 81.38 126 GLU A O 1
ATOM 1015 N N . VAL A 1 127 ? 0.260 6.999 2.145 1.00 81.56 127 VAL A N 1
ATOM 1016 C CA . VAL A 1 127 ? -0.582 6.443 3.205 1.00 81.56 127 VAL A CA 1
ATOM 1017 C C . VAL A 1 127 ? -1.208 7.572 4.004 1.00 81.56 127 VAL A C 1
ATOM 1019 O O . VAL A 1 127 ? -0.557 8.570 4.310 1.00 81.56 127 VAL A O 1
ATOM 1022 N N . GLY A 1 128 ? -2.472 7.395 4.373 1.00 82.38 128 GLY A N 1
ATOM 1023 C CA . GLY A 1 128 ? -3.176 8.282 5.286 1.00 82.38 128 GLY A CA 1
ATOM 1024 C C . GLY A 1 128 ? -4.057 7.512 6.261 1.00 82.38 128 GLY A C 1
ATOM 1025 O O . GLY A 1 128 ? -4.561 6.430 5.964 1.00 82.38 128 GLY A O 1
ATOM 1026 N N . THR A 1 129 ? -4.302 8.105 7.425 1.00 84.50 129 THR A N 1
ATOM 1027 C CA . THR A 1 129 ? -5.350 7.693 8.369 1.00 84.50 129 THR A CA 1
ATOM 1028 C C . THR A 1 129 ? -6.102 8.946 8.815 1.00 84.50 129 THR A C 1
ATOM 1030 O O . THR A 1 129 ? -5.486 9.998 8.965 1.00 84.50 129 THR A O 1
ATOM 1033 N N . ASP A 1 130 ? -7.423 8.853 8.954 1.00 84.69 130 ASP A N 1
ATOM 1034 C CA . ASP A 1 130 ? -8.241 9.920 9.534 1.00 84.69 130 ASP A CA 1
ATOM 1035 C C . ASP A 1 130 ? -7.843 10.138 11.000 1.00 84.69 130 ASP A C 1
ATOM 1037 O O . ASP A 1 130 ? -7.606 9.174 11.731 1.00 84.69 130 ASP A O 1
ATOM 1041 N N . GLU A 1 131 ? -7.781 11.395 11.440 1.00 81.19 131 GLU A N 1
ATOM 1042 C CA . GLU A 1 131 ? -7.304 11.767 12.779 1.00 81.19 131 GLU A CA 1
ATOM 1043 C C . GLU A 1 131 ? -8.099 11.098 13.914 1.00 81.19 131 GLU A C 1
ATOM 1045 O O . GLU A 1 131 ? -7.531 10.736 14.943 1.00 81.19 131 GLU A O 1
ATOM 1050 N N . ASN A 1 132 ? -9.393 10.828 13.708 1.00 83.00 132 ASN A N 1
ATOM 1051 C CA . ASN A 1 132 ? -10.245 10.155 14.694 1.00 83.00 132 ASN A CA 1
ATOM 1052 C C . ASN A 1 132 ? -9.979 8.643 14.785 1.00 83.00 132 ASN A C 1
ATOM 1054 O O . ASN A 1 132 ? -10.530 7.956 15.650 1.00 83.00 132 ASN A O 1
ATOM 1058 N N . PHE A 1 133 ? -9.165 8.109 13.874 1.00 82.00 133 PHE A N 1
ATOM 1059 C CA . PHE A 1 133 ? -8.814 6.695 13.765 1.00 82.00 133 PHE A CA 1
ATOM 1060 C C . PHE A 1 133 ? -7.306 6.445 13.906 1.00 82.00 133 PHE A C 1
ATOM 1062 O O . PHE A 1 133 ? -6.859 5.298 13.794 1.00 82.00 133 PHE A O 1
ATOM 1069 N N . GLU A 1 134 ? -6.519 7.483 14.198 1.00 80.19 134 GLU A N 1
ATOM 1070 C CA . GLU A 1 134 ? -5.110 7.343 14.551 1.00 80.19 134 GLU A CA 1
ATOM 1071 C C . GLU A 1 134 ? -4.923 6.495 15.822 1.00 80.19 134 GLU A C 1
ATOM 1073 O O . GLU A 1 134 ? -5.815 6.337 16.655 1.00 80.19 134 GLU A O 1
ATOM 1078 N N . GLY A 1 135 ? -3.751 5.867 15.955 1.00 73.56 135 GLY A N 1
ATOM 1079 C CA . GLY A 1 135 ? -3.442 4.993 17.093 1.00 73.56 135 GLY A CA 1
ATOM 1080 C C . GLY A 1 135 ? -4.145 3.630 17.077 1.00 73.56 135 GLY A C 1
ATOM 1081 O O . GLY A 1 135 ? -3.852 2.802 17.932 1.00 73.56 135 GLY A O 1
ATOM 1082 N N . ARG A 1 136 ? -5.004 3.348 16.086 1.00 76.94 136 ARG A N 1
ATOM 1083 C CA . ARG A 1 136 ? -5.738 2.073 15.943 1.00 76.94 136 ARG A CA 1
ATOM 1084 C C . ARG A 1 136 ? -5.012 0.988 15.138 1.00 76.94 136 ARG A C 1
ATOM 1086 O O . ARG A 1 136 ? -5.572 -0.071 14.875 1.00 76.94 136 ARG A O 1
ATOM 1093 N N . GLY A 1 137 ? -3.765 1.240 14.736 1.00 74.88 137 GLY A N 1
ATOM 1094 C CA . GLY A 1 137 ? -2.937 0.291 13.980 1.00 74.88 137 GLY A CA 1
ATOM 1095 C C . GLY A 1 137 ? -3.234 0.220 12.476 1.00 74.88 137 GLY A C 1
ATOM 1096 O O . GLY A 1 137 ? -2.516 -0.465 11.753 1.00 74.88 137 GLY A O 1
ATOM 1097 N N . PHE A 1 138 ? -4.230 0.959 11.973 1.00 82.50 138 PHE A N 1
ATOM 1098 C CA . PHE A 1 138 ? -4.615 0.936 10.556 1.00 82.50 138 PHE A CA 1
ATOM 1099 C C . PHE A 1 138 ? -3.523 1.452 9.619 1.00 82.50 138 PHE A C 1
ATOM 1101 O O . PHE A 1 138 ? -3.243 0.801 8.616 1.00 82.50 138 PHE A O 1
ATOM 1108 N N . GLY A 1 139 ? -2.847 2.551 9.971 1.00 76.38 139 GLY A N 1
ATOM 1109 C CA . GLY A 1 139 ? -1.679 3.024 9.221 1.00 76.38 139 GLY A CA 1
ATOM 1110 C C . GLY A 1 139 ? -0.612 1.932 9.088 1.00 76.38 139 GLY A C 1
ATOM 1111 O O . GLY A 1 139 ? -0.139 1.665 7.985 1.00 76.38 139 GLY A O 1
ATOM 1112 N N . SER A 1 140 ? -0.296 1.235 10.188 1.00 73.88 140 SER A N 1
ATOM 1113 C CA . SER A 1 140 ? 0.669 0.124 10.201 1.00 73.88 140 SER A CA 1
ATOM 1114 C C . SER A 1 140 ? 0.243 -1.029 9.313 1.00 73.88 140 SER A C 1
ATOM 1116 O O . SER A 1 140 ? 1.056 -1.574 8.573 1.00 73.88 140 SER A O 1
ATOM 1118 N N . ALA A 1 141 ? -1.031 -1.405 9.354 1.00 77.31 141 ALA A N 1
ATOM 1119 C CA . ALA A 1 141 ? -1.531 -2.433 8.460 1.00 77.31 141 ALA A CA 1
ATOM 1120 C C . ALA A 1 141 ? -1.358 -2.004 6.992 1.00 77.31 141 ALA A C 1
ATOM 1122 O O . ALA A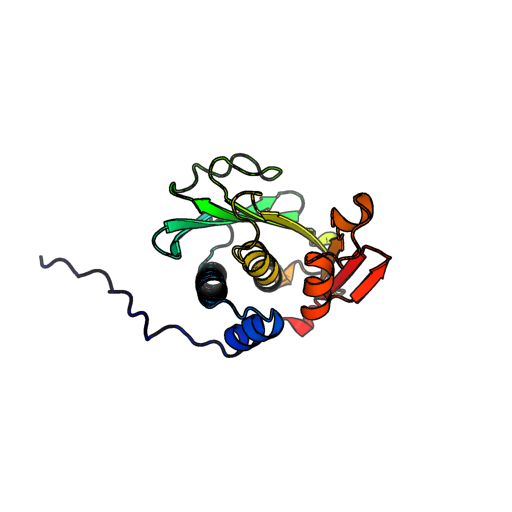 1 141 ? -0.843 -2.778 6.191 1.00 77.31 141 ALA A O 1
ATOM 1123 N N . LEU A 1 142 ? -1.709 -0.761 6.645 1.00 79.44 142 LEU A N 1
ATOM 1124 C CA . LEU A 1 142 ? -1.678 -0.266 5.265 1.00 79.44 142 LEU A CA 1
ATOM 1125 C C . LEU A 1 142 ? -0.270 -0.139 4.683 1.00 79.44 142 LEU A C 1
ATOM 1127 O O . LEU A 1 142 ? -0.062 -0.561 3.551 1.00 79.44 142 LEU A O 1
ATOM 1131 N N . VAL A 1 143 ? 0.709 0.371 5.432 1.00 75.81 143 VAL A N 1
ATOM 1132 C CA . VAL A 1 143 ? 2.096 0.424 4.931 1.00 75.81 143 VAL A CA 1
ATOM 1133 C C . VAL A 1 143 ? 2.634 -1.000 4.708 1.00 75.81 143 VAL A C 1
ATOM 1135 O O . VAL A 1 143 ? 3.341 -1.250 3.737 1.00 75.81 143 VAL A O 1
ATOM 1138 N N . PHE A 1 144 ? 2.251 -1.984 5.531 1.00 75.06 144 PHE A N 1
ATOM 1139 C CA . PHE A 1 144 ? 2.609 -3.379 5.247 1.00 75.06 144 PHE A CA 1
ATOM 1140 C C . PHE A 1 144 ? 1.898 -3.934 4.010 1.00 75.06 144 PHE A C 1
ATOM 1142 O O . PHE A 1 144 ? 2.491 -4.683 3.233 1.00 75.06 144 PHE A O 1
ATOM 1149 N N . MET A 1 145 ? 0.632 -3.558 3.813 1.00 78.62 145 MET A N 1
ATOM 1150 C CA . MET A 1 145 ? -0.086 -3.893 2.588 1.00 78.62 145 MET A CA 1
ATOM 1151 C C . MET A 1 145 ? 0.614 -3.314 1.362 1.00 78.62 145 MET A C 1
ATOM 1153 O O . MET A 1 145 ? 0.663 -4.015 0.360 1.00 78.62 145 MET A O 1
ATOM 1157 N N . GLU A 1 146 ? 1.192 -2.107 1.421 1.00 81.44 146 GLU A N 1
ATOM 1158 C CA . GLU A 1 146 ? 1.930 -1.532 0.287 1.00 81.44 146 GLU A CA 1
ATOM 1159 C C . GLU A 1 146 ? 3.028 -2.462 -0.220 1.00 81.44 146 GLU A C 1
ATOM 1161 O O . GLU A 1 146 ? 3.108 -2.710 -1.419 1.00 81.44 146 GLU A O 1
ATOM 1166 N N . GLU A 1 147 ? 3.833 -3.036 0.675 1.00 78.25 147 GLU A N 1
ATOM 1167 C CA . GLU A 1 147 ? 4.865 -4.012 0.307 1.00 78.25 147 GLU A CA 1
ATOM 1168 C C . GLU A 1 147 ? 4.263 -5.224 -0.422 1.00 78.25 147 GLU A C 1
ATOM 1170 O O . GLU A 1 147 ? 4.776 -5.650 -1.461 1.00 78.25 147 GLU A O 1
ATOM 1175 N N . GLY A 1 148 ? 3.162 -5.769 0.107 1.00 77.81 148 GLY A N 1
ATOM 1176 C CA . GLY A 1 148 ? 2.448 -6.892 -0.503 1.00 77.81 148 GLY A CA 1
ATOM 1177 C C . GLY A 1 148 ? 1.887 -6.547 -1.885 1.00 77.81 148 GLY A C 1
ATOM 1178 O O . GLY A 1 148 ? 2.077 -7.309 -2.834 1.00 77.81 148 GLY A O 1
ATOM 1179 N N . ILE A 1 149 ? 1.275 -5.367 -2.020 1.00 81.38 149 ILE A N 1
ATOM 1180 C CA . ILE A 1 149 ? 0.746 -4.840 -3.285 1.00 81.38 149 ILE A CA 1
ATOM 1181 C C . ILE A 1 149 ? 1.873 -4.667 -4.297 1.00 81.38 149 ILE A C 1
ATOM 1183 O O . ILE A 1 149 ? 1.718 -5.062 -5.448 1.00 81.38 149 ILE A O 1
ATOM 1187 N N . ILE A 1 150 ? 3.006 -4.089 -3.894 1.00 83.00 150 ILE A N 1
ATOM 1188 C CA . ILE A 1 150 ? 4.153 -3.875 -4.780 1.00 83.00 150 ILE A CA 1
ATOM 1189 C C . ILE A 1 150 ? 4.633 -5.200 -5.351 1.00 83.00 150 ILE A C 1
ATOM 1191 O O . ILE A 1 150 ? 4.753 -5.328 -6.568 1.00 83.00 150 ILE A O 1
ATOM 1195 N N . ARG A 1 151 ? 4.834 -6.212 -4.506 1.00 79.56 151 ARG A N 1
ATOM 1196 C CA . ARG A 1 151 ? 5.248 -7.544 -4.963 1.00 79.56 151 ARG A CA 1
ATOM 1197 C C . ARG A 1 151 ? 4.224 -8.171 -5.903 1.00 79.56 151 ARG A C 1
ATOM 1199 O O . ARG A 1 151 ? 4.603 -8.688 -6.954 1.00 79.56 151 ARG A O 1
ATOM 1206 N N . ASP A 1 152 ? 2.940 -8.097 -5.559 1.00 78.75 152 ASP A N 1
ATOM 1207 C CA . ASP A 1 152 ? 1.869 -8.656 -6.382 1.00 78.75 152 ASP A CA 1
ATOM 1208 C C . ASP A 1 152 ? 1.777 -7.977 -7.759 1.00 78.75 152 ASP A C 1
ATOM 1210 O O . ASP A 1 152 ? 1.732 -8.654 -8.788 1.00 78.75 152 ASP A O 1
ATOM 1214 N N . ILE A 1 153 ? 1.836 -6.645 -7.804 1.00 81.12 153 ILE A N 1
ATOM 1215 C CA . ILE A 1 153 ? 1.785 -5.878 -9.051 1.00 81.12 153 ILE A CA 1
ATOM 1216 C C . ILE A 1 153 ? 3.025 -6.120 -9.905 1.00 81.12 153 ILE A C 1
ATOM 1218 O O . ILE A 1 153 ? 2.882 -6.372 -11.102 1.00 81.12 153 ILE A O 1
ATOM 1222 N N . ILE A 1 154 ? 4.231 -6.123 -9.329 1.00 79.44 154 ILE A N 1
ATOM 1223 C CA . ILE A 1 154 ? 5.435 -6.417 -10.114 1.00 79.44 154 ILE A CA 1
ATOM 1224 C C . ILE A 1 154 ? 5.367 -7.843 -10.686 1.00 79.44 154 ILE A C 1
ATOM 1226 O O . ILE A 1 154 ? 5.696 -8.046 -11.851 1.00 79.44 154 ILE A O 1
ATOM 1230 N N . ARG A 1 155 ? 4.859 -8.822 -9.924 1.00 79.25 155 ARG A N 1
ATOM 1231 C CA . ARG A 1 155 ? 4.646 -10.197 -10.408 1.00 79.25 155 ARG A CA 1
ATOM 1232 C C . ARG A 1 155 ? 3.637 -10.261 -11.560 1.00 79.25 155 ARG A C 1
ATOM 1234 O O . ARG A 1 155 ? 3.882 -10.953 -12.548 1.00 79.25 155 ARG A O 1
ATOM 1241 N N . ARG A 1 156 ? 2.508 -9.554 -11.446 1.00 78.75 156 ARG A N 1
ATOM 1242 C CA . ARG A 1 156 ? 1.436 -9.518 -12.461 1.00 78.75 156 ARG A CA 1
ATOM 1243 C C . ARG A 1 156 ? 1.871 -8.861 -13.766 1.00 78.75 156 ARG A C 1
ATOM 1245 O O . ARG A 1 156 ? 1.462 -9.313 -14.828 1.00 78.75 156 ARG A O 1
ATOM 1252 N N . TYR A 1 157 ? 2.701 -7.827 -13.678 1.00 79.38 157 TYR A N 1
ATOM 1253 C CA . TYR A 1 157 ? 3.201 -7.052 -14.815 1.00 79.38 157 TYR A CA 1
ATOM 1254 C C . TYR A 1 157 ? 4.692 -7.309 -15.069 1.00 79.38 157 TYR A C 1
ATOM 1256 O O . TYR A 1 157 ? 5.413 -6.411 -15.506 1.00 79.38 157 TYR A O 1
ATOM 1264 N N . ARG A 1 158 ? 5.170 -8.526 -14.766 1.00 80.88 158 ARG A N 1
ATOM 1265 C CA . ARG A 1 158 ? 6.598 -8.893 -14.808 1.00 80.88 158 ARG A CA 1
ATOM 1266 C C . ARG A 1 158 ? 7.267 -8.595 -16.151 1.00 80.88 158 ARG A C 1
ATOM 1268 O O . ARG A 1 158 ? 8.448 -8.285 -16.203 1.00 80.88 158 ARG A O 1
ATOM 1275 N N . ASP A 1 159 ? 6.501 -8.705 -17.231 1.00 82.75 159 ASP A N 1
ATOM 1276 C CA . ASP A 1 159 ? 6.908 -8.473 -18.615 1.00 82.75 159 ASP A CA 1
ATOM 1277 C C . ASP A 1 159 ? 7.180 -6.994 -18.917 1.00 82.75 159 ASP A C 1
ATOM 1279 O O . ASP A 1 159 ? 7.882 -6.680 -19.874 1.00 82.75 159 ASP A O 1
ATOM 1283 N N . LYS A 1 160 ? 6.659 -6.090 -18.083 1.00 81.75 160 LYS A N 1
ATOM 1284 C CA . LYS A 1 160 ? 6.841 -4.638 -18.190 1.00 81.75 160 LYS A CA 1
ATOM 1285 C C . LYS A 1 160 ? 7.907 -4.095 -17.239 1.00 81.75 160 LYS A C 1
ATOM 1287 O O . LYS A 1 160 ? 8.164 -2.895 -17.235 1.00 81.75 160 LYS A O 1
ATOM 1292 N N . VAL A 1 161 ? 8.495 -4.943 -16.397 1.00 79.62 161 VAL A N 1
ATOM 1293 C CA . VAL A 1 161 ? 9.499 -4.538 -15.407 1.00 79.62 161 VAL A CA 1
ATOM 1294 C C . VAL A 1 161 ? 10.830 -4.307 -16.108 1.00 79.62 161 VAL A C 1
ATOM 1296 O O . VAL A 1 161 ? 11.275 -5.134 -16.903 1.00 79.62 161 VAL A O 1
ATOM 1299 N N . THR A 1 162 ? 11.487 -3.189 -15.809 1.00 78.88 162 THR A N 1
ATOM 1300 C CA . THR A 1 162 ? 12.819 -2.906 -16.351 1.00 78.88 162 THR A CA 1
ATOM 1301 C C . THR A 1 162 ? 13.863 -3.873 -15.772 1.00 78.88 162 THR A C 1
ATOM 1303 O O . THR A 1 162 ? 13.681 -4.392 -14.667 1.00 78.88 162 THR A O 1
ATOM 1306 N N . PRO A 1 163 ? 14.998 -4.099 -16.459 1.00 79.81 163 PRO A N 1
ATOM 1307 C CA . PRO A 1 163 ? 16.084 -4.932 -15.931 1.00 79.81 163 PRO A CA 1
ATOM 1308 C C . PRO A 1 163 ? 16.616 -4.465 -14.567 1.00 79.81 163 PRO A C 1
ATOM 1310 O O . PRO A 1 163 ? 16.991 -5.287 -13.734 1.00 79.81 163 PRO A O 1
ATOM 1313 N N . ASP A 1 164 ? 16.596 -3.152 -14.321 1.00 81.12 164 ASP A N 1
ATOM 1314 C CA . ASP A 1 164 ? 17.032 -2.540 -13.060 1.00 81.12 164 ASP A CA 1
ATOM 1315 C C . ASP A 1 164 ? 16.006 -2.692 -11.921 1.00 81.12 164 ASP A C 1
ATOM 1317 O O . ASP A 1 164 ? 16.301 -2.369 -10.767 1.00 81.12 164 ASP A O 1
ATOM 1321 N N . GLY A 1 165 ? 14.808 -3.196 -12.230 1.00 83.88 165 GLY A N 1
ATOM 1322 C CA . GLY A 1 165 ? 13.723 -3.396 -11.282 1.00 83.88 165 GLY A CA 1
ATOM 1323 C C . GLY A 1 165 ? 12.968 -2.117 -10.924 1.00 83.88 165 GLY A C 1
ATOM 1324 O O . GLY A 1 165 ? 12.946 -1.131 -11.660 1.00 83.88 165 GLY A O 1
ATOM 1325 N N . PHE A 1 166 ? 12.315 -2.148 -9.765 1.00 85.12 166 PHE A N 1
ATOM 1326 C CA . PHE A 1 166 ? 11.537 -1.034 -9.239 1.00 85.12 166 PHE A CA 1
ATOM 1327 C C . PHE A 1 166 ? 12.204 -0.386 -8.038 1.00 85.12 166 PHE A C 1
ATOM 1329 O O . PHE A 1 166 ? 12.746 -1.064 -7.171 1.00 85.12 166 PHE A O 1
ATOM 1336 N N . LYS A 1 167 ? 12.081 0.934 -7.931 1.00 89.06 167 LYS A N 1
ATOM 1337 C CA . LYS A 1 167 ? 12.393 1.674 -6.706 1.00 89.06 167 LYS A CA 1
ATOM 1338 C C . LYS A 1 167 ? 11.108 2.228 -6.112 1.00 89.06 167 LYS A C 1
ATOM 1340 O O . LYS A 1 167 ? 10.422 2.997 -6.784 1.00 89.06 167 LYS A O 1
ATOM 1345 N N . ASN A 1 168 ? 10.798 1.839 -4.878 1.00 87.38 168 ASN A N 1
ATOM 1346 C CA . ASN A 1 168 ? 9.781 2.509 -4.075 1.00 87.38 168 ASN A CA 1
ATOM 1347 C C . ASN A 1 168 ? 10.449 3.602 -3.245 1.00 87.38 168 ASN A C 1
ATOM 1349 O O . ASN A 1 168 ? 11.464 3.354 -2.593 1.00 87.38 168 ASN A O 1
ATOM 1353 N N . GLU A 1 169 ? 9.874 4.793 -3.287 1.00 84.31 169 GLU A N 1
ATOM 1354 C CA . GLU A 1 169 ? 10.347 5.967 -2.576 1.00 84.31 169 GLU A CA 1
ATOM 1355 C C . GLU A 1 169 ? 9.282 6.413 -1.576 1.00 84.31 169 GLU A C 1
ATOM 1357 O O . GLU A 1 169 ? 8.155 6.721 -1.963 1.00 84.31 169 GLU A O 1
ATOM 1362 N N . ILE A 1 170 ? 9.663 6.469 -0.300 1.00 77.00 170 ILE A N 1
ATOM 1363 C CA . ILE A 1 170 ? 8.854 7.027 0.780 1.00 77.00 170 ILE A CA 1
ATOM 1364 C C . ILE A 1 170 ? 9.521 8.323 1.229 1.00 77.00 170 ILE A C 1
ATOM 1366 O O . ILE A 1 170 ? 10.708 8.345 1.568 1.00 77.00 170 ILE A O 1
ATOM 1370 N N . VAL A 1 171 ? 8.744 9.401 1.233 1.00 75.19 171 VAL A N 1
ATOM 1371 C CA . VAL A 1 171 ? 9.138 10.674 1.834 1.00 75.19 171 VAL A CA 1
ATOM 1372 C C . VAL A 1 171 ? 8.407 10.792 3.161 1.00 75.19 171 VAL A C 1
ATOM 1374 O O . VAL A 1 171 ? 7.176 10.795 3.196 1.00 75.19 171 VAL A O 1
ATOM 1377 N N . ASP A 1 172 ? 9.160 10.848 4.254 1.00 71.31 172 ASP A N 1
ATOM 1378 C CA . ASP A 1 172 ? 8.581 11.062 5.569 1.00 71.31 172 ASP A CA 1
ATOM 1379 C C . ASP A 1 172 ? 8.179 12.531 5.720 1.00 71.31 172 ASP A C 1
ATOM 1381 O O . ASP A 1 172 ? 9.014 13.420 5.876 1.00 71.31 172 ASP A O 1
ATOM 1385 N N . ASN A 1 173 ? 6.873 12.776 5.670 1.00 62.88 173 ASN A N 1
ATOM 1386 C CA . ASN A 1 173 ? 6.278 14.085 5.923 1.00 62.88 173 ASN A CA 1
ATOM 1387 C C . ASN A 1 173 ? 5.874 14.246 7.397 1.00 62.88 173 ASN A C 1
ATOM 1389 O O . ASN A 1 173 ? 4.926 14.978 7.693 1.00 62.88 173 ASN A O 1
ATOM 1393 N N . SER A 1 174 ? 6.527 13.531 8.323 1.00 57.16 174 SER A N 1
ATOM 1394 C CA . SER A 1 174 ? 6.206 13.573 9.746 1.00 57.16 174 SER A CA 1
ATOM 1395 C C . SER A 1 174 ? 6.066 15.014 10.231 1.00 57.16 174 SER A C 1
ATOM 1397 O O . SER A 1 174 ? 7.027 15.781 10.234 1.00 57.16 174 SER A O 1
ATOM 1399 N N . ARG A 1 175 ? 4.864 15.372 10.698 1.00 47.94 175 ARG A N 1
ATOM 1400 C CA . ARG A 1 175 ? 4.569 16.672 11.325 1.00 47.94 175 ARG A CA 1
ATOM 1401 C C . ARG A 1 175 ? 5.488 16.978 12.523 1.00 47.94 175 ARG A C 1
ATOM 1403 O O . ARG A 1 175 ? 5.588 18.132 12.928 1.00 47.94 175 ARG A O 1
ATOM 1410 N N . SER A 1 176 ? 6.171 15.971 13.079 1.00 43.62 176 SER A N 1
ATOM 1411 C CA . SER A 1 176 ? 7.046 16.082 14.252 1.00 43.62 176 SER A CA 1
ATOM 1412 C C . SER A 1 176 ? 8.223 17.042 14.058 1.00 43.62 176 SER A C 1
ATOM 1414 O O . SER A 1 176 ? 8.554 17.770 14.997 1.00 43.62 176 SER A O 1
ATOM 1416 N N . SER A 1 177 ? 8.797 17.125 12.853 1.00 42.50 177 SER A N 1
ATOM 1417 C CA . SER A 1 177 ? 9.901 18.049 12.553 1.00 42.50 177 SER A CA 1
ATOM 1418 C C . SER A 1 177 ? 9.454 19.515 12.510 1.00 42.50 177 SER A C 1
ATOM 1420 O O . SER A 1 177 ? 10.189 20.389 12.966 1.00 42.50 177 SER A O 1
ATOM 1422 N N . ASN A 1 178 ? 8.223 19.790 12.067 1.00 43.25 178 ASN A N 1
ATOM 1423 C CA . ASN A 1 178 ? 7.666 21.148 12.008 1.00 43.25 178 ASN A CA 1
ATOM 1424 C C . ASN A 1 178 ? 7.075 21.638 13.345 1.00 43.25 178 ASN A C 1
ATOM 1426 O O . ASN A 1 178 ? 6.872 22.837 13.516 1.00 43.25 178 ASN A O 1
ATOM 1430 N N . GLU A 1 179 ? 6.822 20.740 14.304 1.00 44.34 179 GLU A N 1
ATOM 1431 C CA . GLU A 1 179 ? 6.266 21.068 15.629 1.00 44.34 179 GLU A CA 1
ATOM 1432 C C . GLU A 1 179 ? 7.293 20.999 16.778 1.00 44.34 179 GLU A C 1
ATOM 1434 O O . GLU A 1 179 ? 6.921 21.100 17.948 1.00 44.34 179 GLU A O 1
ATOM 1439 N N . GLY A 1 180 ? 8.585 20.812 16.482 1.00 39.94 180 GLY A N 1
ATOM 1440 C CA . GLY A 1 180 ? 9.646 20.785 17.499 1.00 39.94 180 GLY A CA 1
ATOM 1441 C C . GLY A 1 180 ? 9.567 19.599 18.470 1.00 39.94 180 GLY A C 1
ATOM 1442 O O . GLY A 1 180 ? 10.096 19.667 19.580 1.00 39.94 180 GLY A O 1
ATOM 1443 N N . LYS A 1 181 ? 8.898 18.509 18.079 1.00 38.94 181 LYS A N 1
ATOM 1444 C CA . LYS A 1 181 ? 8.779 17.293 18.891 1.00 38.94 181 LYS A CA 1
ATOM 1445 C C . LYS A 1 181 ? 9.781 16.252 18.385 1.00 38.94 181 LYS A C 1
ATOM 1447 O O . LYS A 1 181 ? 9.684 15.801 17.250 1.00 38.94 181 LYS A O 1
ATOM 1452 N N . ASN A 1 182 ? 10.718 15.842 19.245 1.00 38.88 182 ASN A N 1
ATOM 1453 C CA . ASN A 1 182 ? 11.749 14.828 18.968 1.00 38.88 182 ASN A CA 1
ATOM 1454 C C . ASN A 1 182 ? 11.173 13.401 18.912 1.00 38.88 182 ASN A C 1
ATOM 1456 O O . ASN A 1 182 ? 11.510 12.554 19.738 1.00 38.88 182 ASN A O 1
ATOM 1460 N N . TYR A 1 183 ? 10.299 13.128 17.950 1.00 40.91 183 TYR A N 1
ATOM 1461 C CA . TYR A 1 183 ? 9.900 11.766 17.613 1.00 40.91 183 TYR A CA 1
ATOM 1462 C C . TYR A 1 183 ? 10.296 11.508 16.160 1.00 40.91 183 TYR A C 1
ATOM 1464 O O . TYR A 1 183 ? 9.880 12.256 15.271 1.00 40.91 183 TYR A O 1
ATOM 1472 N N . GLU A 1 184 ? 11.098 10.461 15.923 1.00 45.97 184 GLU A N 1
ATOM 1473 C CA . GLU A 1 184 ? 11.210 9.872 14.585 1.00 45.97 184 GLU A CA 1
ATOM 1474 C C . GLU A 1 184 ? 9.791 9.635 14.070 1.00 45.97 184 GLU A C 1
ATOM 1476 O O . GLU A 1 184 ? 8.963 9.050 14.779 1.00 45.97 184 GLU A O 1
ATOM 1481 N N . GLY A 1 185 ? 9.495 10.128 12.866 1.00 56.25 185 GLY A N 1
ATOM 1482 C CA . GLY A 1 185 ? 8.216 9.875 12.231 1.00 56.25 185 GLY A CA 1
ATOM 1483 C C . GLY A 1 185 ? 7.934 8.380 12.252 1.00 56.25 185 GLY A C 1
ATOM 1484 O O . GLY A 1 185 ? 8.796 7.560 11.929 1.00 56.25 185 GLY A O 1
ATOM 1485 N N . TRP A 1 186 ? 6.726 8.011 12.672 1.00 61.16 186 TRP A N 1
ATOM 1486 C CA . TRP A 1 186 ? 6.291 6.617 12.711 1.00 61.16 186 TRP A CA 1
ATOM 1487 C C . TRP A 1 186 ? 6.530 5.919 11.350 1.00 61.16 186 TRP A C 1
ATOM 1489 O O . TRP A 1 186 ? 6.955 4.763 11.310 1.00 61.16 186 TRP A O 1
ATOM 1499 N N . THR A 1 187 ? 6.412 6.675 10.253 1.00 65.19 187 THR A N 1
ATOM 1500 C CA . THR A 1 187 ? 6.759 6.289 8.881 1.00 65.19 187 THR A CA 1
ATOM 1501 C C . THR A 1 187 ? 8.252 5.978 8.689 1.00 65.19 187 THR A C 1
ATOM 1503 O O . THR A 1 187 ? 8.568 4.943 8.108 1.00 65.19 187 THR A O 1
ATOM 1506 N N . SER A 1 188 ? 9.180 6.800 9.202 1.00 68.25 188 SER A N 1
ATOM 1507 C CA . SER A 1 188 ? 10.636 6.553 9.142 1.00 68.25 188 SER A CA 1
ATOM 1508 C C . SER A 1 188 ? 11.044 5.258 9.845 1.00 68.25 188 SER A C 1
ATOM 1510 O O . SER A 1 188 ? 11.729 4.415 9.261 1.00 68.25 188 SER A O 1
ATOM 1512 N N . SER A 1 189 ? 10.600 5.074 11.095 1.00 69.94 189 SER A N 1
ATOM 1513 C CA . SER A 1 189 ? 10.923 3.872 11.879 1.00 69.94 189 SER A CA 1
ATOM 1514 C C . SER A 1 189 ? 10.364 2.611 11.212 1.00 69.94 189 SER A C 1
ATOM 1516 O O . SER A 1 189 ? 11.012 1.562 11.168 1.00 69.94 189 SER A O 1
ATOM 1518 N N . MET A 1 190 ? 9.165 2.715 10.637 1.00 70.31 190 MET A N 1
ATOM 1519 C CA . MET A 1 190 ? 8.530 1.627 9.909 1.00 70.31 190 MET A CA 1
ATOM 1520 C C . MET A 1 190 ? 9.232 1.307 8.584 1.00 70.31 190 MET A C 1
ATOM 1522 O O . MET A 1 190 ? 9.495 0.135 8.314 1.00 70.31 190 MET A O 1
ATOM 1526 N N . ALA A 1 191 ? 9.602 2.319 7.796 1.00 73.69 191 ALA A N 1
ATOM 1527 C CA . ALA A 1 191 ? 10.327 2.140 6.541 1.00 73.69 191 ALA A CA 1
ATOM 1528 C C . ALA A 1 191 ? 11.654 1.396 6.768 1.00 73.69 191 ALA A C 1
ATOM 1530 O O . ALA A 1 191 ? 11.941 0.413 6.082 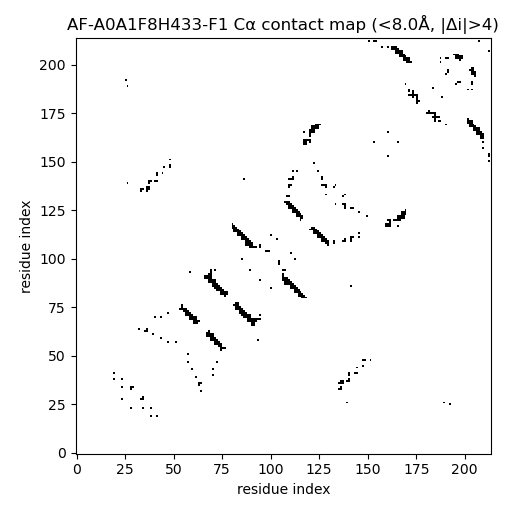1.00 73.69 191 ALA A O 1
ATOM 1531 N N . GLN A 1 192 ? 12.424 1.781 7.790 1.00 75.50 192 GLN A N 1
ATOM 1532 C CA . GLN A 1 192 ? 13.671 1.093 8.145 1.00 75.50 192 GLN A CA 1
ATOM 1533 C C . GLN A 1 192 ? 13.443 -0.376 8.527 1.00 75.50 192 GLN A C 1
ATOM 1535 O O . GLN A 1 192 ? 14.139 -1.261 8.031 1.00 75.50 192 GLN A O 1
ATOM 1540 N N . LYS A 1 193 ? 12.433 -0.664 9.359 1.00 74.44 193 LYS A N 1
ATOM 1541 C CA . LYS A 1 193 ? 12.068 -2.043 9.743 1.00 74.44 193 LYS A CA 1
ATOM 1542 C C . LYS A 1 193 ? 11.653 -2.907 8.553 1.00 74.44 193 LYS A C 1
ATOM 1544 O O . LYS A 1 193 ? 11.813 -4.123 8.594 1.00 74.44 193 LYS A O 1
ATOM 1549 N N . MET A 1 194 ? 11.135 -2.286 7.498 1.00 73.00 194 MET A N 1
ATOM 1550 C CA . MET A 1 194 ? 10.755 -2.948 6.250 1.00 73.00 194 MET A CA 1
ATOM 1551 C C . MET A 1 194 ? 11.910 -3.057 5.244 1.00 73.00 194 MET A C 1
ATOM 1553 O O . MET A 1 194 ? 11.704 -3.524 4.121 1.00 73.00 194 MET A O 1
ATOM 1557 N N . GLY A 1 195 ? 13.123 -2.659 5.636 1.00 80.81 195 GLY A N 1
ATOM 1558 C CA . GLY A 1 195 ? 14.325 -2.761 4.814 1.00 80.81 195 GLY A CA 1
ATOM 1559 C C . GLY A 1 195 ? 14.471 -1.644 3.782 1.00 80.81 195 GLY A C 1
ATOM 1560 O O . GLY A 1 195 ? 15.128 -1.855 2.767 1.00 80.81 195 GLY A O 1
ATOM 1561 N N . PHE A 1 196 ? 13.846 -0.482 3.995 1.00 83.69 196 PHE A N 1
ATOM 1562 C CA . PHE A 1 196 ? 14.166 0.705 3.205 1.00 83.69 196 PHE A CA 1
ATOM 1563 C C . PHE A 1 196 ? 15.494 1.304 3.672 1.00 83.69 196 PHE A C 1
ATOM 1565 O O . PHE A 1 196 ? 15.757 1.433 4.869 1.00 83.69 196 PHE A O 1
ATOM 1572 N N . GLU A 1 197 ? 16.301 1.735 2.713 1.00 87.12 197 GLU A N 1
ATOM 1573 C CA . GLU A 1 197 ? 17.538 2.461 2.953 1.00 87.12 197 GLU A CA 1
ATOM 1574 C C . GLU A 1 197 ? 17.241 3.958 3.062 1.00 87.12 197 GLU A C 1
ATOM 1576 O O . GLU A 1 197 ? 16.556 4.536 2.213 1.00 87.12 197 GLU A O 1
ATOM 1581 N N . LYS A 1 198 ? 17.763 4.606 4.107 1.00 84.81 198 LYS A N 1
ATOM 1582 C CA . LYS A 1 198 ? 17.704 6.063 4.236 1.00 84.81 198 LYS A CA 1
ATOM 1583 C C . LYS A 1 198 ? 18.727 6.684 3.287 1.00 84.81 198 LYS A C 1
ATOM 1585 O O . LYS A 1 198 ? 19.917 6.412 3.416 1.00 84.81 198 LYS A O 1
ATOM 1590 N N . ILE A 1 199 ? 18.265 7.519 2.361 1.00 85.31 199 ILE A N 1
ATOM 1591 C CA . ILE A 1 199 ? 19.122 8.174 1.360 1.00 85.31 199 ILE A CA 1
ATOM 1592 C C . ILE A 1 199 ? 19.207 9.694 1.532 1.00 85.31 199 ILE A C 1
ATOM 1594 O O . ILE A 1 199 ? 20.103 10.312 0.968 1.00 85.31 199 ILE A O 1
ATOM 1598 N N . ASP A 1 200 ? 18.293 10.287 2.303 1.00 81.81 200 ASP A N 1
ATOM 1599 C CA . ASP A 1 200 ? 18.294 11.704 2.688 1.00 81.81 200 ASP A CA 1
ATOM 1600 C C . ASP A 1 200 ? 17.614 11.867 4.062 1.00 81.81 200 ASP A C 1
ATOM 1602 O O . ASP A 1 200 ? 17.062 10.897 4.589 1.00 81.81 200 ASP A O 1
ATOM 1606 N N . GLU A 1 201 ? 17.614 13.072 4.641 1.00 74.69 201 GLU A N 1
ATOM 1607 C CA . 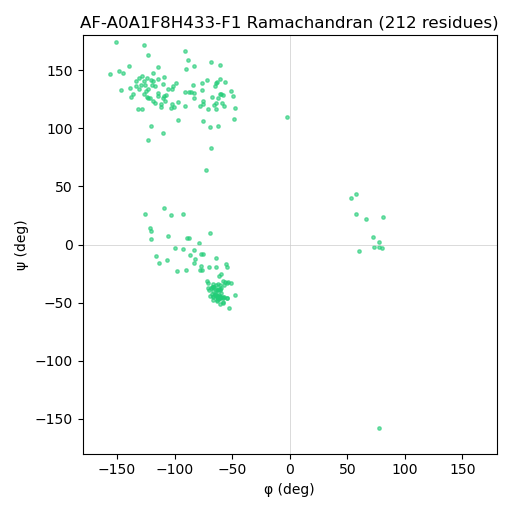GLU A 1 201 ? 17.042 13.386 5.959 1.00 74.69 201 GLU A CA 1
ATOM 1608 C C . GLU A 1 201 ? 15.634 12.812 6.147 1.00 74.69 201 GLU A C 1
ATOM 1610 O O . GLU A 1 201 ? 15.379 12.174 7.172 1.00 74.69 201 GLU A O 1
ATOM 1615 N N . ASN A 1 202 ? 14.784 12.945 5.123 1.00 74.88 202 ASN A N 1
ATOM 1616 C CA . ASN A 1 202 ? 13.379 12.525 5.136 1.00 74.88 202 ASN A CA 1
ATOM 1617 C C . ASN A 1 202 ? 13.046 11.505 4.037 1.00 74.88 202 ASN A C 1
ATOM 1619 O O . ASN A 1 202 ? 11.877 11.303 3.721 1.00 74.88 202 ASN A O 1
ATOM 1623 N N . LYS A 1 203 ? 14.048 10.893 3.395 1.00 80.81 203 LYS A N 1
ATOM 1624 C CA . LYS A 1 203 ? 13.835 10.085 2.189 1.00 80.81 203 LYS A CA 1
ATOM 1625 C C . LYS A 1 203 ? 14.351 8.665 2.353 1.00 80.81 203 LYS A C 1
ATOM 1627 O O . LYS A 1 203 ? 15.532 8.447 2.628 1.00 80.81 203 LYS A O 1
ATOM 1632 N N . PHE A 1 204 ? 13.467 7.708 2.098 1.00 84.75 204 PHE A N 1
ATOM 1633 C CA . PHE A 1 204 ? 13.717 6.278 2.221 1.00 84.75 204 PHE A CA 1
ATOM 1634 C C . PHE A 1 204 ? 13.431 5.588 0.892 1.00 84.75 204 PHE A C 1
ATOM 1636 O O . PHE A 1 204 ? 12.407 5.845 0.259 1.00 84.75 204 PHE A O 1
ATOM 1643 N N . VAL A 1 205 ? 14.331 4.709 0.455 1.00 87.25 205 VAL A N 1
ATOM 1644 C CA . VAL A 1 205 ? 14.189 3.980 -0.808 1.00 87.25 205 VAL A CA 1
ATOM 1645 C C . VAL A 1 205 ? 14.382 2.492 -0.594 1.00 87.25 205 VAL A C 1
ATOM 1647 O O . VAL A 1 205 ? 15.305 2.059 0.087 1.00 87.25 205 VAL A O 1
ATOM 1650 N N . LYS A 1 206 ? 13.524 1.701 -1.233 1.00 89.12 206 LYS A N 1
ATOM 1651 C CA . LYS A 1 206 ? 13.675 0.252 -1.332 1.00 89.12 206 LYS A CA 1
ATOM 1652 C C . LYS A 1 206 ? 13.663 -0.164 -2.791 1.00 89.12 206 LYS A C 1
ATOM 1654 O O . LYS A 1 206 ? 12.807 0.274 -3.560 1.00 89.12 206 LYS A O 1
ATOM 1659 N N . SER A 1 207 ? 14.630 -0.995 -3.163 1.00 88.81 207 SER A N 1
ATOM 1660 C CA . SER A 1 207 ? 14.737 -1.540 -4.515 1.00 88.81 207 SER A CA 1
ATOM 1661 C C . SER A 1 207 ? 14.156 -2.952 -4.560 1.00 88.81 207 SER A C 1
ATOM 1663 O O . SER A 1 207 ? 14.381 -3.743 -3.650 1.00 88.81 207 SER A O 1
ATOM 1665 N N . TYR A 1 208 ? 13.429 -3.256 -5.629 1.00 85.38 208 TYR A N 1
ATOM 1666 C CA . TYR A 1 208 ? 12.827 -4.553 -5.920 1.00 85.38 208 TYR A CA 1
ATOM 1667 C C . TYR A 1 208 ? 13.404 -5.026 -7.245 1.00 85.38 208 TYR A C 1
ATOM 1669 O O . TYR A 1 208 ? 13.006 -4.522 -8.300 1.00 85.38 208 TYR A O 1
ATOM 1677 N N . LYS A 1 209 ? 14.367 -5.949 -7.214 1.00 79.94 209 LYS A N 1
ATOM 1678 C CA . LYS A 1 209 ? 14.933 -6.484 -8.454 1.00 79.94 209 LYS A CA 1
ATOM 1679 C C . LYS A 1 209 ? 14.049 -7.604 -8.999 1.00 79.94 209 LYS A C 1
ATOM 1681 O O . LYS A 1 209 ? 13.392 -8.287 -8.215 1.00 79.94 209 LYS A O 1
ATOM 1686 N N . PRO A 1 210 ? 14.063 -7.852 -10.320 1.00 68.38 210 PRO A N 1
ATOM 1687 C CA . PRO A 1 210 ? 13.306 -8.952 -10.918 1.00 68.38 210 PRO A CA 1
ATOM 1688 C C . PRO A 1 210 ? 13.605 -10.323 -10.285 1.00 68.38 210 PRO A C 1
ATOM 1690 O O . PRO A 1 210 ? 12.714 -11.161 -10.180 1.00 68.38 210 PRO A O 1
ATOM 1693 N N . ASP A 1 211 ? 14.842 -10.543 -9.829 1.00 67.19 211 ASP A N 1
ATOM 1694 C CA . ASP A 1 211 ? 15.258 -11.792 -9.181 1.00 67.19 211 ASP A CA 1
ATOM 1695 C C . ASP A 1 211 ? 14.771 -11.940 -7.729 1.00 67.19 211 ASP A C 1
ATOM 1697 O O . ASP A 1 211 ? 14.639 -13.069 -7.262 1.00 67.19 211 ASP A O 1
ATOM 1701 N N . ASP A 1 212 ? 14.437 -10.838 -7.045 1.00 62.00 212 ASP A N 1
ATOM 1702 C CA . ASP A 1 212 ? 13.938 -10.830 -5.655 1.00 62.00 212 ASP A CA 1
ATOM 1703 C C . ASP A 1 212 ? 12.444 -11.214 -5.557 1.00 62.00 212 ASP A C 1
ATOM 1705 O O . ASP A 1 212 ? 11.839 -11.171 -4.481 1.00 62.00 212 ASP A O 1
ATOM 1709 N N . LEU A 1 213 ? 11.831 -11.521 -6.704 1.00 57.53 213 LEU A N 1
ATOM 1710 C CA . LEU A 1 213 ? 10.391 -11.708 -6.896 1.00 57.53 213 LEU A CA 1
ATOM 1711 C C . LEU A 1 213 ? 10.034 -13.115 -7.409 1.00 57.53 213 LEU A C 1
ATOM 1713 O O . LEU A 1 213 ? 8.905 -13.329 -7.859 1.00 57.53 213 LEU A O 1
ATOM 1717 N N . LYS A 1 214 ? 11.005 -14.037 -7.387 1.00 52.81 214 LYS A N 1
ATOM 1718 C CA . LYS A 1 214 ? 10.837 -15.452 -7.747 1.00 52.81 214 LYS A CA 1
ATOM 1719 C C . LYS A 1 214 ? 10.167 -16.257 -6.642 1.00 52.81 214 LYS A C 1
ATOM 1721 O O . LYS A 1 214 ? 10.469 -15.998 -5.458 1.00 52.81 214 LYS A O 1
#

Nearest PDB structures (foldseek):
  3cfi-assembly1_A  TM=6.435E-01  e=5.707E-01  Vibrio vulnificus
  2ret-assembly1_C  TM=4.924E-01  e=4.514E-01  Vibrio vulnificus
  5wzz-assembly2_B  TM=4.572E-01  e=9.122E-01  Homo sapiens
  1k2f-assembly2_B-2  TM=5.308E-01  e=2.198E+00  Mus musculus
  2eoc-assembly1_A  TM=3.410E-01  e=5.955E+00  Homo sapiens

Foldseek 3Di:
DDDDDDDDDDPVPQPPPVVLVVLLVLLVPPDPLLSVVLSVLLSVLVVCLVPDDQADWDWDWDARPNWIKIWIWGWDQDPQRKIKIKIFIFTPDDDDPPPDSPDDDVRTAWMKMWMDDLVVQEIEMDIDGHPVCPPSNRSSSHVVSVVVVQLSVCVVVVVSHDQQHHKYKDFAPACCVVVVHPDDRPVNSSLVSVPWDDPDPGMTMDGDHSVNND

Secondary structure (DSSP, 8-state):
-PPPPPPPP-GGG----HHHHHHHHHHT---HHHHHHHHHHHHHHHHHHHH--TT-EEEEEEEETTEEEEEEEEEEE-TTSEEEEEEEEEESSPPPS---SSSPPTTEEEEEEEEEETTTTEEEEEEEE-GGGTTSSHHHHHHHHHHHHHHHHHHHTGGG--TT-EEEEEE---TTTTTT-----HHHHHHHHTTPEEEETTEEEEEE-GGGG-

pLDDT: mean 70.89, std 16.86, range [26.97, 90.44]

Organism: NCBI:txid1802706

Mean predicted aligned error: 11.02 Å